Protein AF-A0A518ESB3-F1 (afdb_monomer_lite)

Secondary structure (DSSP, 8-state):
---------------------------------SSSSSSSS-S---------------------------TTS-HHHHHHHHHHHHHHHHHHHHHHHHHHHHHHHHHHHHHHHHHHHHHHHHHHHHHHHHHHHHIIIIIHHHHHHHHHHHHHHHHHHHHHHHHHHHHHHHHHHH-TT-TTHHHHHHHHHHHHHHHHHHHHHHHHHHHIIIIIIHHHHHHHHHHHHHHHHHHHHHHHHHHHHHHHHHHHHHHHHHHHHHHHHHHHHHHHHHHHHHHHHHHHSPP-------------

Structure (mmCIF, N/CA/C/O backbone):
data_AF-A0A518ESB3-F1
#
_entry.id   AF-A0A518ESB3-F1
#
loop_
_atom_site.group_PDB
_atom_site.id
_atom_site.type_symbol
_atom_site.label_atom_id
_atom_site.label_alt_id
_atom_site.label_comp_id
_atom_site.label_asym_id
_atom_site.label_entity_id
_atom_site.label_seq_id
_atom_site.pdbx_PDB_ins_code
_atom_site.Cartn_x
_atom_site.Cartn_y
_atom_site.Cartn_z
_atom_site.occupancy
_atom_site.B_iso_or_equiv
_atom_site.auth_seq_id
_atom_site.auth_comp_id
_atom_site.auth_asym_id
_atom_site.auth_atom_id
_atom_site.pdbx_PDB_model_num
ATOM 1 N N . MET A 1 1 ? -33.094 23.892 60.218 1.00 44.12 1 MET A N 1
ATOM 2 C CA . MET A 1 1 ? -34.279 24.350 59.465 1.00 44.12 1 MET A CA 1
ATOM 3 C C . MET A 1 1 ? -34.215 23.696 58.097 1.00 44.12 1 MET A C 1
ATOM 5 O O . MET A 1 1 ? -33.247 23.916 57.387 1.00 44.12 1 MET A O 1
ATOM 9 N N . LYS A 1 2 ? -35.157 22.789 57.820 1.00 40.69 2 LYS A N 1
ATOM 10 C CA . LYS A 1 2 ? -35.275 22.019 56.575 1.00 40.69 2 LYS A CA 1
ATOM 11 C C . LYS A 1 2 ? -36.011 22.864 55.533 1.00 40.69 2 LYS A C 1
ATOM 13 O O . LYS A 1 2 ? -37.053 23.420 55.865 1.00 40.69 2 LYS A O 1
ATOM 18 N N . ALA A 1 3 ? -35.522 22.887 54.298 1.00 48.62 3 ALA A N 1
ATOM 19 C CA . ALA A 1 3 ? -36.325 23.224 53.129 1.00 48.62 3 ALA A CA 1
ATOM 20 C C . ALA A 1 3 ? -36.185 22.077 52.122 1.00 48.62 3 ALA A C 1
ATOM 22 O O . ALA A 1 3 ? -35.093 21.774 51.650 1.00 48.62 3 ALA A O 1
ATOM 23 N N . LEU A 1 4 ? -37.312 21.402 51.910 1.00 54.31 4 LEU A N 1
ATOM 24 C CA . LEU A 1 4 ? -37.578 20.393 50.891 1.00 54.31 4 LEU A CA 1
ATOM 25 C C . LEU A 1 4 ? -37.632 21.049 49.507 1.00 54.31 4 LEU A C 1
ATOM 27 O O . LEU A 1 4 ? -38.264 22.095 49.389 1.00 54.31 4 LEU A O 1
ATOM 31 N N . LEU A 1 5 ? -37.081 20.404 48.473 1.00 46.44 5 LEU A N 1
ATOM 32 C CA . LEU A 1 5 ? -37.500 20.624 47.080 1.00 46.44 5 LEU A CA 1
ATOM 33 C C . LEU A 1 5 ? -37.045 19.483 46.148 1.00 46.44 5 LEU A C 1
ATOM 35 O O . LEU A 1 5 ? -35.919 19.445 45.672 1.00 46.44 5 LEU A O 1
ATOM 39 N N . ILE A 1 6 ? -37.979 18.567 45.900 1.00 41.94 6 ILE A N 1
ATOM 40 C CA . ILE A 1 6 ? -38.193 17.716 44.709 1.00 41.94 6 ILE A CA 1
ATOM 41 C C . ILE A 1 6 ? -39.745 17.697 44.591 1.00 41.94 6 ILE A C 1
ATOM 43 O O . ILE A 1 6 ? -40.351 17.705 45.671 1.00 41.94 6 ILE A O 1
ATOM 47 N N . PRO A 1 7 ? -40.452 17.717 43.425 1.00 58.34 7 PRO A N 1
ATOM 48 C CA . PRO A 1 7 ? -40.149 17.041 42.144 1.00 58.34 7 PRO A CA 1
ATOM 49 C C . PRO A 1 7 ? -40.533 17.795 40.844 1.00 58.34 7 PRO A C 1
ATOM 51 O O . PRO A 1 7 ? -41.311 18.741 40.863 1.00 58.34 7 PRO A O 1
ATOM 54 N N . ALA A 1 8 ? -40.104 17.273 39.686 1.00 44.47 8 ALA A N 1
ATOM 55 C CA . ALA A 1 8 ? -40.975 17.157 38.506 1.00 44.47 8 ALA A CA 1
ATOM 56 C C . ALA A 1 8 ? -40.402 16.151 37.496 1.00 44.47 8 ALA A C 1
ATOM 58 O O . ALA A 1 8 ? -39.294 16.304 36.992 1.00 44.47 8 ALA A O 1
ATOM 59 N N . ALA A 1 9 ? -41.194 15.118 37.230 1.00 40.44 9 ALA A N 1
ATOM 60 C CA . ALA A 1 9 ? -40.992 14.100 36.214 1.00 40.44 9 ALA A CA 1
ATOM 61 C C . ALA A 1 9 ? -41.671 14.486 34.884 1.00 40.44 9 ALA A C 1
ATOM 63 O O . ALA A 1 9 ? -42.522 15.374 34.859 1.00 40.44 9 ALA A O 1
ATOM 64 N N . ALA A 1 10 ? -41.371 13.673 33.861 1.00 38.19 10 ALA A N 1
ATOM 65 C CA . ALA A 1 10 ? -42.189 13.313 32.691 1.00 38.19 10 ALA A CA 1
ATOM 66 C C . ALA A 1 10 ? -41.821 13.927 31.323 1.00 38.19 10 ALA A C 1
ATOM 68 O O . ALA A 1 10 ? -41.976 15.123 31.102 1.00 38.19 10 ALA A O 1
ATOM 69 N N . ALA A 1 11 ? -41.435 13.034 30.396 1.00 41.31 11 ALA A N 1
ATOM 70 C CA . ALA A 1 11 ? -42.009 12.800 29.050 1.00 41.31 11 ALA A CA 1
ATOM 71 C C . ALA A 1 11 ? -40.888 12.323 28.090 1.00 41.31 11 ALA A C 1
ATOM 73 O O . ALA A 1 11 ? -39.997 13.091 27.757 1.00 41.31 11 ALA A O 1
ATOM 74 N N . LEU A 1 12 ? -40.724 11.030 27.779 1.00 39.38 12 LEU A N 1
ATOM 75 C CA . LEU A 1 12 ? -41.495 10.218 26.818 1.00 39.38 12 LEU A CA 1
ATOM 76 C C . LEU A 1 12 ? -41.535 10.830 25.403 1.00 39.38 12 LEU A C 1
ATOM 78 O O . LEU A 1 12 ? -42.385 11.668 25.125 1.00 39.38 12 LEU A O 1
ATOM 82 N N . LEU A 1 13 ? -40.659 10.354 24.505 1.00 41.59 13 LEU A N 1
ATOM 83 C CA . LEU A 1 13 ? -40.929 10.260 23.061 1.00 41.59 13 LEU A CA 1
ATOM 84 C C . LEU A 1 13 ? -39.963 9.280 22.375 1.00 41.59 13 LEU A C 1
ATOM 86 O O . LEU A 1 13 ? -38.891 9.620 21.886 1.00 41.59 13 LEU A O 1
ATOM 90 N N . LEU A 1 14 ? -40.408 8.025 22.360 1.00 40.75 14 LEU A N 1
ATOM 91 C CA . LEU A 1 14 ? -39.974 6.969 21.457 1.00 40.75 14 LEU A CA 1
ATOM 92 C C . LEU A 1 14 ? -40.588 7.272 20.079 1.00 40.75 14 LEU A C 1
ATOM 94 O O . LEU A 1 14 ? -41.811 7.350 19.968 1.00 40.75 14 LEU A O 1
ATOM 98 N N . THR A 1 15 ? -39.781 7.420 19.029 1.00 48.41 15 THR A N 1
ATOM 99 C CA . THR A 1 15 ? -40.276 7.330 17.646 1.00 48.41 15 THR A CA 1
ATOM 100 C C . THR A 1 15 ? -39.528 6.224 16.920 1.00 48.41 15 THR A C 1
ATOM 102 O O . THR A 1 15 ? -38.352 6.328 16.589 1.00 48.41 15 THR A O 1
ATOM 105 N N . ALA A 1 16 ? -40.249 5.123 16.724 1.00 42.28 16 ALA A N 1
ATOM 106 C CA . ALA A 1 16 ? -39.912 4.079 15.780 1.00 42.28 16 ALA A CA 1
ATOM 107 C C . ALA A 1 16 ? -40.184 4.591 14.359 1.00 42.28 16 ALA A C 1
ATOM 109 O O . ALA A 1 16 ? -41.271 5.096 14.076 1.00 42.28 16 ALA A O 1
ATOM 110 N N . GLY A 1 17 ? -39.211 4.428 13.467 1.00 38.97 17 GLY A N 1
ATOM 111 C CA . GLY A 1 17 ? -39.346 4.694 12.040 1.00 38.97 17 GLY A CA 1
ATOM 112 C C . GLY A 1 17 ? -38.796 3.518 11.250 1.00 38.97 17 GLY A C 1
ATOM 113 O O . GLY A 1 17 ? -37.638 3.522 10.851 1.00 38.97 17 GLY A O 1
ATOM 114 N N . ALA A 1 18 ? -39.628 2.497 11.051 1.00 42.41 18 ALA A N 1
ATOM 115 C CA . ALA A 1 18 ? -39.395 1.464 10.056 1.00 42.41 18 ALA A CA 1
ATOM 116 C C . ALA A 1 18 ? -39.723 2.027 8.665 1.00 42.41 18 ALA A C 1
ATOM 118 O O . ALA A 1 18 ? -40.836 2.496 8.433 1.00 42.41 18 ALA A O 1
ATOM 119 N N . CYS A 1 19 ? -38.781 1.937 7.730 1.00 44.31 19 CYS A N 1
ATOM 120 C CA . CYS A 1 19 ? -39.065 1.988 6.300 1.00 44.31 19 CYS A CA 1
ATOM 121 C C . CYS A 1 19 ? -38.267 0.884 5.612 1.00 44.31 19 CYS A C 1
ATOM 123 O O . CYS A 1 19 ? -37.067 0.993 5.380 1.00 44.31 19 CYS A O 1
ATOM 125 N N . GLN A 1 20 ? -38.976 -0.201 5.312 1.00 46.47 20 GLN A N 1
ATOM 126 C CA . GLN A 1 20 ? -38.630 -1.113 4.236 1.00 46.47 20 GLN A CA 1
ATOM 127 C C . GLN A 1 20 ? -38.817 -0.353 2.918 1.00 46.47 20 GLN A C 1
ATOM 129 O O . GLN A 1 20 ? -39.906 0.159 2.661 1.00 46.47 20 GLN A O 1
ATOM 134 N N . SER A 1 21 ? -37.802 -0.319 2.059 1.00 46.56 21 SER A N 1
ATOM 135 C CA . SER A 1 21 ? -38.038 -0.207 0.623 1.00 46.56 21 SER A CA 1
ATOM 136 C C . SER A 1 21 ? -37.118 -1.168 -0.124 1.00 46.56 21 SER A C 1
ATOM 138 O O . SER A 1 21 ? -35.893 -1.131 -0.068 1.00 46.56 21 SER A O 1
ATOM 140 N N . THR A 1 22 ? -37.778 -2.119 -0.766 1.00 50.72 22 THR A N 1
ATOM 141 C CA . THR A 1 22 ? -37.266 -3.013 -1.795 1.00 50.72 22 THR A CA 1
ATOM 142 C C . THR A 1 22 ? -36.975 -2.224 -3.070 1.00 50.72 22 THR A C 1
ATOM 144 O O . THR A 1 22 ? -37.826 -1.444 -3.498 1.00 50.72 22 THR A O 1
ATOM 147 N N . GLY A 1 23 ? -35.850 -2.491 -3.735 1.00 40.28 23 GLY A N 1
ATOM 148 C CA . GLY A 1 23 ? -35.594 -1.966 -5.077 1.00 40.28 23 GLY A CA 1
ATOM 149 C C . GLY A 1 23 ? -34.278 -2.447 -5.682 1.00 40.28 23 GLY A C 1
ATOM 150 O O . GLY A 1 23 ? -33.253 -1.801 -5.522 1.00 40.28 23 GLY A O 1
ATOM 151 N N . ASN A 1 24 ? -34.331 -3.572 -6.396 1.00 46.44 24 ASN A N 1
ATOM 152 C CA . ASN A 1 24 ? -33.311 -4.006 -7.354 1.00 46.44 24 ASN A CA 1
ATOM 153 C C . ASN A 1 24 ? -33.219 -3.024 -8.540 1.00 46.44 24 ASN A C 1
ATOM 155 O O . ASN A 1 24 ? -34.236 -2.787 -9.190 1.00 46.44 24 ASN A O 1
ATOM 159 N N . ALA A 1 25 ? -32.010 -2.550 -8.851 1.00 45.50 25 ALA A N 1
ATOM 160 C CA . ALA A 1 25 ? -31.514 -2.127 -10.174 1.00 45.50 25 ALA A CA 1
ATOM 161 C C . ALA A 1 25 ? -30.014 -1.814 -9.986 1.00 45.50 25 ALA A C 1
ATOM 163 O O . ALA A 1 25 ? -29.659 -0.860 -9.307 1.00 45.50 25 ALA A O 1
ATOM 164 N N . ASP A 1 26 ? -29.089 -2.725 -10.261 1.00 43.47 26 ASP A N 1
ATOM 165 C CA . ASP A 1 26 ? -28.513 -3.025 -11.575 1.00 43.47 26 ASP A CA 1
ATOM 166 C C . ASP A 1 26 ? -28.078 -1.785 -12.395 1.00 43.47 26 ASP A C 1
ATOM 168 O O . ASP A 1 26 ? -28.894 -0.953 -12.786 1.00 43.47 26 ASP A O 1
ATOM 172 N N . LEU A 1 27 ? -26.775 -1.766 -12.718 1.00 39.88 27 LEU A N 1
ATOM 173 C CA . LEU A 1 27 ? -26.113 -1.072 -13.837 1.00 39.88 27 LEU A CA 1
ATOM 174 C C . LEU A 1 27 ? -25.808 0.445 -13.736 1.00 39.88 27 LEU A C 1
ATOM 176 O O . LEU A 1 27 ? -26.541 1.275 -14.264 1.00 39.88 27 LEU A O 1
ATOM 180 N N . ARG A 1 28 ? -24.584 0.758 -13.263 1.00 41.53 28 ARG A N 1
ATOM 181 C CA . ARG A 1 28 ? -23.473 1.463 -13.980 1.00 41.53 28 ARG A CA 1
ATOM 182 C C . ARG A 1 28 ? -22.708 2.469 -13.098 1.00 41.53 28 ARG A C 1
ATOM 184 O O . ARG A 1 28 ? -23.311 3.422 -12.613 1.00 41.53 28 ARG A O 1
ATOM 191 N N . PRO A 1 29 ? -21.366 2.373 -13.012 1.00 44.06 29 PRO A N 1
ATOM 192 C CA . PRO A 1 29 ? -20.522 3.493 -12.631 1.00 44.06 29 PRO A CA 1
ATOM 193 C C . PRO A 1 29 ? -20.175 4.281 -13.899 1.00 44.06 29 PRO A C 1
ATOM 195 O O . PRO A 1 29 ? -19.355 3.863 -14.714 1.00 44.06 29 PRO A O 1
ATOM 198 N N . THR A 1 30 ? -20.807 5.431 -14.091 1.00 50.59 30 THR A N 1
ATOM 199 C CA . THR A 1 30 ? -20.348 6.426 -15.064 1.00 50.59 30 THR A CA 1
ATOM 200 C C . THR A 1 30 ? -20.219 7.762 -14.358 1.00 50.59 30 THR A C 1
ATOM 202 O O . THR A 1 30 ? -21.155 8.185 -13.690 1.00 50.59 30 THR A O 1
ATOM 205 N N . LEU A 1 31 ? -19.076 8.416 -14.600 1.00 51.47 31 LEU A N 1
ATOM 206 C CA . LEU A 1 31 ? -18.728 9.804 -14.262 1.00 51.47 31 LEU A CA 1
ATOM 207 C C . LEU A 1 31 ? -17.968 10.046 -12.946 1.00 51.47 31 LEU A C 1
ATOM 209 O O . LEU A 1 31 ? -18.346 10.892 -12.148 1.00 51.47 31 LEU A O 1
ATOM 213 N N . LEU A 1 32 ? -16.802 9.405 -12.806 1.00 45.66 32 LEU A N 1
ATOM 214 C CA . LEU A 1 32 ? -15.633 10.004 -12.134 1.00 45.66 32 LEU A CA 1
ATOM 215 C C . LEU A 1 32 ? -14.358 9.808 -12.983 1.00 45.66 32 LEU A C 1
ATOM 217 O O . LEU A 1 32 ? -13.302 9.421 -12.500 1.00 45.66 32 LEU A O 1
ATOM 221 N N . GLN A 1 33 ? -14.465 10.077 -14.287 1.00 50.09 33 GLN A N 1
ATOM 222 C CA . GLN A 1 33 ? -13.328 10.233 -15.201 1.00 50.09 33 GLN A CA 1
ATOM 223 C C . GLN A 1 33 ? -13.416 11.605 -15.864 1.00 50.09 33 GLN A C 1
ATOM 225 O O . GLN A 1 33 ? -13.859 11.713 -16.999 1.00 50.09 33 GLN A O 1
ATOM 230 N N . SER A 1 34 ? -13.036 12.652 -15.132 1.00 48.62 34 SER A N 1
ATOM 231 C CA . SER A 1 34 ? -12.638 13.947 -15.710 1.00 48.62 34 SER A CA 1
ATOM 232 C C . SER A 1 34 ? -12.327 14.947 -14.596 1.00 48.62 34 SER A C 1
ATOM 234 O O . SER A 1 34 ? -13.114 15.861 -14.365 1.00 48.62 34 SER A O 1
ATOM 236 N N . ARG A 1 35 ? -11.215 14.745 -13.866 1.00 44.09 35 ARG A N 1
ATOM 237 C CA . ARG A 1 35 ? -10.474 15.824 -13.165 1.00 44.09 35 ARG A CA 1
ATOM 238 C C . ARG A 1 35 ? -9.133 15.393 -12.543 1.00 44.09 35 ARG A C 1
ATOM 240 O O . ARG A 1 35 ? -8.752 15.872 -11.486 1.00 44.09 35 ARG A O 1
ATOM 247 N N . ALA A 1 36 ? -8.394 14.514 -13.219 1.00 41.59 36 ALA A N 1
ATOM 248 C CA . ALA A 1 36 ? -7.025 14.144 -12.831 1.00 41.59 36 ALA A CA 1
ATOM 249 C C . ALA A 1 36 ? -6.027 14.277 -14.000 1.00 41.59 36 ALA A C 1
ATOM 251 O O . ALA A 1 36 ? -5.085 13.503 -14.105 1.00 41.59 36 ALA A O 1
ATOM 252 N N . VAL A 1 37 ? -6.249 15.247 -14.899 1.00 48.59 37 VAL A N 1
ATOM 253 C CA . VAL A 1 37 ? -5.304 15.611 -15.982 1.00 48.59 37 VAL A CA 1
ATOM 254 C C . VAL A 1 37 ? -4.949 17.111 -15.956 1.00 48.59 37 VAL A C 1
ATOM 256 O O . VAL A 1 37 ? -4.229 17.600 -16.811 1.00 48.59 37 VAL A O 1
ATOM 259 N N . GLU A 1 38 ? -5.360 17.862 -14.931 1.00 45.78 38 GLU A N 1
ATOM 260 C CA . GLU A 1 38 ? -5.114 19.317 -14.851 1.00 45.78 38 GLU A CA 1
ATOM 261 C C . GLU A 1 38 ? -4.379 19.746 -13.568 1.00 45.78 38 GLU A C 1
ATOM 263 O O . GLU A 1 38 ? -4.600 20.825 -13.034 1.00 45.78 38 GLU A O 1
ATOM 268 N N . ALA A 1 39 ? -3.487 18.893 -13.055 1.00 43.19 39 ALA A N 1
ATOM 269 C CA . ALA A 1 39 ? -2.620 19.219 -11.913 1.00 43.19 39 ALA A CA 1
ATOM 270 C C . ALA A 1 39 ? -1.152 18.803 -12.133 1.00 43.19 39 ALA A C 1
ATOM 272 O O . ALA A 1 39 ? -0.422 18.546 -11.182 1.00 43.19 39 ALA A O 1
ATOM 273 N N . ALA A 1 40 ? -0.716 18.743 -13.396 1.00 43.28 40 ALA A N 1
ATOM 274 C CA . ALA A 1 40 ? 0.689 18.571 -13.782 1.00 43.28 40 ALA A CA 1
ATOM 275 C C . ALA A 1 40 ? 1.166 19.684 -14.739 1.00 43.28 40 ALA A C 1
ATOM 277 O O . ALA A 1 40 ? 2.075 19.473 -15.534 1.00 43.28 40 ALA A O 1
ATOM 278 N N . ALA A 1 41 ? 0.535 20.864 -14.680 1.00 48.75 41 ALA A N 1
ATOM 279 C CA . ALA A 1 41 ? 0.873 22.024 -15.514 1.00 48.75 41 ALA A CA 1
ATOM 280 C C . ALA A 1 41 ? 1.162 23.307 -14.711 1.00 48.75 41 ALA A C 1
ATOM 282 O O . ALA A 1 41 ? 1.216 24.390 -15.281 1.00 48.75 41 ALA A O 1
ATOM 283 N N . THR A 1 42 ? 1.361 23.218 -13.394 1.00 50.69 42 THR A N 1
ATOM 284 C CA . THR A 1 42 ? 1.634 24.394 -12.551 1.00 50.69 42 THR A CA 1
ATOM 285 C C . THR A 1 42 ? 2.640 24.053 -11.460 1.00 50.69 42 THR A C 1
ATOM 287 O O . THR A 1 42 ? 2.261 23.859 -10.311 1.00 50.69 42 THR A O 1
ATOM 290 N N . LEU A 1 43 ? 3.915 23.931 -11.828 1.00 44.44 43 LEU A N 1
ATOM 291 C CA . LEU A 1 43 ? 5.068 24.080 -10.933 1.00 44.44 43 LEU A CA 1
ATOM 292 C C . LEU A 1 43 ? 6.309 24.236 -11.819 1.00 44.44 43 LEU A C 1
ATOM 294 O O . LEU A 1 43 ? 6.814 23.263 -12.372 1.00 44.44 43 LEU A O 1
ATOM 298 N N . GLY A 1 44 ? 6.726 25.486 -12.007 1.00 43.81 44 GLY A N 1
ATOM 299 C CA . GLY A 1 44 ? 7.875 25.853 -12.836 1.00 43.81 44 GLY A CA 1
ATOM 300 C C . GLY A 1 44 ? 7.715 27.209 -13.519 1.00 43.81 44 GLY A C 1
ATOM 301 O O . GLY A 1 44 ? 8.041 27.338 -14.690 1.00 43.81 44 GLY A O 1
ATOM 302 N N . GLN A 1 45 ? 7.159 28.193 -12.811 1.00 44.50 45 GLN A N 1
ATOM 303 C CA . GLN A 1 45 ? 7.222 29.600 -13.198 1.00 44.50 45 GLN A CA 1
ATOM 304 C C . GLN A 1 45 ? 8.094 30.278 -12.139 1.00 44.50 45 GLN A C 1
ATOM 306 O O . GLN A 1 45 ? 7.597 30.892 -11.201 1.00 44.50 45 GLN A O 1
ATOM 311 N N . GLU A 1 46 ? 9.394 30.005 -12.224 1.00 48.00 46 GLU A N 1
ATOM 312 C CA . GLU A 1 46 ? 10.418 30.842 -11.613 1.00 48.00 46 GLU A CA 1
ATOM 313 C C . GLU A 1 46 ? 10.915 31.771 -12.715 1.00 48.00 46 GLU A C 1
ATOM 315 O O . GLU A 1 46 ? 11.341 31.329 -13.783 1.00 48.00 46 GLU A O 1
ATOM 320 N N . ASP A 1 47 ? 10.758 33.061 -12.449 1.00 50.06 47 ASP A N 1
ATOM 321 C CA . ASP A 1 47 ? 11.242 34.164 -13.255 1.00 50.06 47 ASP A CA 1
ATOM 322 C C . ASP A 1 47 ? 12.769 34.062 -13.411 1.00 50.06 47 ASP A C 1
ATOM 324 O O . ASP A 1 47 ? 13.522 34.308 -12.469 1.00 50.06 47 ASP A O 1
ATOM 328 N N . SER A 1 48 ? 13.232 33.720 -14.613 1.00 44.31 48 SER A N 1
ATOM 329 C CA . SER A 1 48 ? 14.585 34.042 -15.070 1.00 44.31 48 SER A CA 1
ATOM 330 C C . SER A 1 48 ? 14.494 35.026 -16.234 1.00 44.31 48 SER A C 1
ATOM 332 O O . SER A 1 48 ? 14.637 34.663 -17.402 1.00 44.31 48 SER A O 1
ATOM 334 N N . GLU A 1 49 ? 14.204 36.281 -15.889 1.00 51.88 49 GLU A N 1
ATOM 335 C CA . GLU A 1 49 ? 14.605 37.448 -16.675 1.00 51.88 49 GLU A CA 1
ATOM 336 C C . GLU A 1 49 ? 16.134 37.559 -16.605 1.00 51.88 49 GLU A C 1
ATOM 338 O O . GLU A 1 49 ? 16.686 37.957 -15.587 1.00 51.88 49 GLU A O 1
ATOM 343 N N . ASP A 1 50 ? 16.801 37.070 -17.646 1.00 51.41 50 ASP A N 1
ATOM 344 C CA . ASP A 1 50 ? 17.988 37.661 -18.285 1.00 51.41 50 ASP A CA 1
ATOM 345 C C . ASP A 1 50 ? 18.456 36.654 -19.340 1.00 51.41 50 ASP A C 1
ATOM 347 O O . ASP A 1 50 ? 19.408 35.888 -19.186 1.00 51.41 50 ASP A O 1
ATOM 351 N N . GLN A 1 51 ? 17.668 36.595 -20.414 1.00 45.59 51 GLN A N 1
ATOM 352 C CA . GLN A 1 51 ? 17.994 35.841 -21.608 1.00 45.59 51 GLN A CA 1
ATOM 353 C C . GLN A 1 51 ? 18.976 36.679 -22.421 1.00 45.59 51 GLN A C 1
ATOM 355 O O . GLN A 1 51 ? 18.592 37.635 -23.092 1.00 45.59 51 GLN A O 1
ATOM 360 N N . GLU A 1 52 ? 20.252 36.330 -22.284 1.00 47.41 52 GLU A N 1
ATOM 361 C CA . GLU A 1 52 ? 21.333 36.874 -23.087 1.00 47.41 52 GLU A CA 1
ATOM 362 C C . GLU A 1 52 ? 21.058 36.690 -24.585 1.00 47.41 52 GLU A C 1
ATOM 364 O O . GLU A 1 52 ? 20.646 35.626 -25.058 1.00 47.41 52 GLU A O 1
ATOM 369 N N . ASP A 1 53 ? 21.325 37.765 -25.320 1.00 51.16 53 ASP A N 1
ATOM 370 C CA . ASP A 1 53 ? 21.570 37.765 -26.751 1.00 51.16 53 ASP A CA 1
ATOM 371 C C . ASP A 1 53 ? 22.617 36.700 -27.128 1.00 51.16 53 ASP A C 1
ATOM 373 O O . ASP A 1 53 ? 23.757 36.731 -26.666 1.00 51.16 53 ASP A O 1
ATOM 377 N N . GLY A 1 54 ? 22.250 35.798 -28.039 1.00 47.12 54 GLY A N 1
ATOM 378 C CA . GLY A 1 54 ? 23.178 34.891 -28.721 1.00 47.12 54 GLY A CA 1
ATOM 379 C C . GLY A 1 54 ? 22.559 33.512 -28.948 1.00 47.12 54 GLY A C 1
ATOM 380 O O . GLY A 1 54 ? 22.376 32.748 -28.006 1.00 47.12 54 GLY A O 1
ATOM 381 N N . PRO A 1 55 ? 22.266 33.152 -30.206 1.00 44.78 55 PRO A N 1
ATOM 382 C CA . PRO A 1 55 ? 23.375 32.711 -31.033 1.00 44.78 55 PRO A CA 1
ATOM 383 C C . PRO A 1 55 ? 23.388 33.411 -32.385 1.00 44.78 55 PRO A C 1
ATOM 385 O O . PRO A 1 55 ? 22.403 33.432 -33.124 1.00 44.78 55 PRO A O 1
ATOM 388 N N . SER A 1 56 ? 24.559 33.941 -32.716 1.00 49.16 56 SER A N 1
ATOM 389 C CA . SER A 1 56 ? 24.983 34.122 -34.091 1.00 49.16 56 SER A CA 1
ATOM 390 C C . SER A 1 56 ? 24.689 32.831 -34.848 1.00 49.16 56 SER A C 1
ATOM 392 O O . SER A 1 56 ? 25.216 31.763 -34.534 1.00 49.16 56 SER A O 1
ATOM 394 N N . ASP A 1 57 ? 23.810 32.970 -35.825 1.00 48.84 57 ASP A N 1
ATOM 395 C CA . ASP A 1 57 ? 23.724 32.171 -37.031 1.00 48.84 57 ASP A CA 1
ATOM 396 C C . ASP A 1 57 ? 25.105 32.134 -37.706 1.00 48.84 57 ASP A C 1
ATOM 398 O O . ASP A 1 57 ? 25.401 32.887 -38.629 1.00 48.84 57 ASP A O 1
ATOM 402 N N . GLU A 1 58 ? 25.995 31.296 -37.186 1.00 42.69 58 GLU A N 1
ATOM 403 C CA . GLU A 1 58 ? 27.060 30.713 -37.981 1.00 42.69 58 GLU A CA 1
ATOM 404 C C . GLU A 1 58 ? 26.627 29.291 -38.288 1.00 42.69 58 GLU A C 1
ATOM 406 O O . GLU A 1 58 ? 26.922 28.332 -37.572 1.00 42.69 58 GLU A O 1
ATOM 411 N N . GLY A 1 59 ? 25.861 29.178 -39.374 1.00 45.00 59 GLY A N 1
ATOM 412 C CA . GLY A 1 59 ? 25.778 27.946 -40.124 1.00 45.00 59 GLY A CA 1
ATOM 413 C C . GLY A 1 59 ? 27.191 27.429 -40.343 1.00 45.00 59 GLY A C 1
ATOM 414 O O . GLY A 1 59 ? 27.927 27.953 -41.174 1.00 45.00 59 GLY A O 1
ATOM 415 N N . VAL A 1 60 ? 27.556 26.394 -39.589 1.00 40.53 60 VAL A N 1
ATOM 416 C CA . VAL A 1 60 ? 28.655 25.520 -39.966 1.00 40.53 60 VAL A CA 1
ATOM 417 C C . VAL A 1 60 ? 28.206 24.930 -41.297 1.00 40.53 60 VAL A C 1
ATOM 419 O O . VAL A 1 60 ? 27.219 24.180 -41.317 1.00 40.53 60 VAL A O 1
ATOM 422 N N . PRO A 1 61 ? 28.829 25.306 -42.429 1.00 41.09 61 PRO A N 1
ATOM 423 C CA . PRO A 1 61 ? 28.551 24.606 -43.658 1.00 41.09 61 PRO A CA 1
ATOM 424 C C . PRO A 1 61 ? 28.851 23.143 -43.363 1.00 41.09 61 PRO A C 1
ATOM 426 O O . PRO A 1 61 ? 29.892 22.809 -42.796 1.00 41.09 61 PRO A O 1
ATOM 429 N N . ALA A 1 62 ? 27.917 22.267 -43.722 1.00 41.59 62 ALA A N 1
ATOM 430 C CA . ALA A 1 62 ? 28.294 20.913 -44.043 1.00 41.59 62 ALA A CA 1
ATOM 431 C C . ALA A 1 62 ? 29.363 21.054 -45.128 1.00 41.59 62 ALA A C 1
ATOM 433 O O . ALA A 1 62 ? 29.042 21.222 -46.304 1.00 41.59 62 ALA A O 1
ATOM 434 N N . GLU A 1 63 ? 30.629 21.075 -44.714 1.00 38.03 63 GLU A N 1
ATOM 435 C CA . GLU A 1 63 ? 31.738 20.721 -45.563 1.00 38.03 63 GLU A CA 1
ATOM 436 C C . GLU A 1 63 ? 31.422 19.288 -45.975 1.00 38.03 63 GLU A C 1
ATOM 438 O O . GLU A 1 63 ? 31.785 18.306 -45.329 1.00 38.03 63 GLU A O 1
ATOM 443 N N . SER A 1 64 ? 30.684 19.167 -47.077 1.00 41.16 64 SER A N 1
ATOM 444 C CA . SER A 1 64 ? 30.988 18.168 -48.070 1.00 41.16 64 SER A CA 1
ATOM 445 C C . SER A 1 64 ? 32.459 18.380 -48.402 1.00 41.16 64 SER A C 1
ATOM 447 O O . SER A 1 64 ? 32.813 19.045 -49.372 1.00 41.16 64 SER A O 1
ATOM 449 N N . SER A 1 65 ? 33.320 17.815 -47.556 1.00 39.72 65 SER A N 1
ATOM 450 C CA . SER A 1 65 ? 34.558 17.218 -47.995 1.00 39.72 65 SER A CA 1
ATOM 451 C C . SER A 1 65 ? 34.127 16.131 -48.977 1.00 39.72 65 SER A C 1
ATOM 453 O O . SER A 1 65 ? 34.055 14.940 -48.675 1.00 39.72 65 SER A O 1
ATOM 455 N N . ASP A 1 66 ? 33.746 16.576 -50.177 1.00 43.59 66 ASP A N 1
ATOM 456 C CA . ASP A 1 66 ? 34.189 15.939 -51.392 1.00 43.59 66 ASP A CA 1
ATOM 457 C C . ASP A 1 66 ? 35.694 15.866 -51.201 1.00 43.59 66 ASP A C 1
ATOM 459 O O . ASP A 1 66 ? 36.401 16.839 -51.453 1.00 43.59 66 ASP A O 1
ATOM 463 N N . GLY A 1 67 ? 36.145 14.778 -50.566 1.00 44.53 67 GLY A N 1
ATOM 464 C CA . GLY A 1 67 ? 37.551 14.514 -50.377 1.00 44.53 67 GLY A CA 1
ATOM 465 C C . GLY A 1 67 ? 38.143 14.658 -51.757 1.00 44.53 67 GLY A C 1
ATOM 466 O O . GLY A 1 67 ? 37.818 13.854 -52.637 1.00 44.53 67 GLY A O 1
ATOM 467 N N . GLU A 1 68 ? 38.898 15.743 -51.953 1.00 44.31 68 GLU A N 1
ATOM 468 C CA . GLU A 1 68 ? 39.749 15.915 -53.110 1.00 44.31 68 GLU A CA 1
ATOM 469 C C . GLU A 1 68 ? 40.467 14.588 -53.207 1.00 44.31 68 GLU A C 1
ATOM 471 O O . GLU A 1 68 ? 41.172 14.174 -52.281 1.00 44.31 68 GLU A O 1
ATOM 476 N N . ALA A 1 69 ? 40.101 13.832 -54.240 1.00 51.16 69 ALA A N 1
ATOM 477 C CA . ALA A 1 69 ? 40.696 12.548 -54.469 1.00 51.16 69 ALA A CA 1
ATOM 478 C C . ALA A 1 69 ? 42.172 12.866 -54.589 1.00 51.16 69 ALA A C 1
ATOM 480 O O . ALA A 1 69 ? 42.545 13.547 -55.536 1.00 51.16 69 ALA A O 1
ATOM 481 N N . ASP A 1 70 ? 42.958 12.481 -53.587 1.00 49.72 70 ASP A N 1
ATOM 482 C CA . ASP A 1 70 ? 44.393 12.664 -53.617 1.00 49.72 70 ASP A CA 1
ATOM 483 C C . ASP A 1 70 ? 44.862 11.915 -54.866 1.00 49.72 70 ASP A C 1
ATOM 485 O O . ASP A 1 70 ? 44.917 10.680 -54.890 1.00 49.72 70 ASP A O 1
ATOM 489 N N . GLU A 1 71 ? 45.040 12.660 -55.964 1.00 56.44 71 GLU A N 1
ATOM 490 C CA . GLU A 1 71 ? 45.284 12.121 -57.308 1.00 56.44 71 GLU A CA 1
ATOM 491 C C . GLU A 1 71 ? 46.642 11.405 -57.359 1.00 56.44 71 GLU A C 1
ATOM 493 O O . GLU A 1 71 ? 46.973 10.760 -58.352 1.00 56.44 71 GLU A O 1
ATOM 498 N N . SER A 1 72 ? 47.408 11.489 -56.266 1.00 63.09 72 SER A N 1
ATOM 499 C CA . SER A 1 72 ? 48.660 10.786 -56.034 1.00 63.09 72 SER A CA 1
ATOM 500 C C . SER A 1 72 ? 48.492 9.323 -55.602 1.00 63.09 72 SER A C 1
ATOM 502 O O . SER A 1 72 ? 49.432 8.545 -55.765 1.00 63.09 72 SER A O 1
ATOM 504 N N . LYS A 1 73 ? 47.319 8.915 -55.092 1.00 70.25 73 LYS A N 1
ATOM 505 C CA . LYS A 1 73 ? 47.086 7.537 -54.632 1.00 70.25 73 LYS A CA 1
ATOM 506 C C . LYS A 1 73 ? 46.823 6.581 -55.790 1.00 70.25 73 LYS A C 1
ATOM 508 O O . LYS A 1 73 ? 45.959 6.813 -56.641 1.00 70.25 73 LYS A O 1
ATOM 513 N N . SER A 1 74 ? 47.506 5.440 -55.770 1.00 80.50 74 SER A N 1
ATOM 514 C CA . SER A 1 74 ? 47.307 4.369 -56.747 1.00 80.50 74 SER A CA 1
ATOM 515 C C . SER A 1 74 ? 45.869 3.823 -56.687 1.00 80.50 74 SER A C 1
ATOM 517 O O . SER A 1 74 ? 45.303 3.696 -55.598 1.00 80.50 74 SER A O 1
ATOM 519 N N . PRO A 1 75 ? 45.260 3.404 -57.816 1.00 80.31 75 PRO A N 1
ATOM 520 C CA . PRO A 1 75 ? 43.964 2.719 -57.817 1.00 80.31 75 PRO A CA 1
ATOM 521 C C . PRO A 1 75 ? 43.883 1.501 -56.878 1.00 80.31 75 PRO A C 1
ATOM 523 O O . PRO A 1 75 ? 42.786 1.139 -56.452 1.00 80.31 75 PRO A O 1
ATOM 526 N N . ARG A 1 76 ? 45.024 0.870 -56.551 1.00 82.38 76 ARG A N 1
ATOM 527 C CA . ARG A 1 76 ? 45.102 -0.200 -55.541 1.00 82.38 76 ARG A CA 1
ATOM 528 C C . ARG A 1 76 ? 44.969 0.336 -54.116 1.00 82.38 76 ARG A C 1
ATOM 530 O O . ARG A 1 76 ? 44.168 -0.200 -53.365 1.00 82.38 76 ARG A O 1
ATOM 537 N N . GLU A 1 77 ? 45.659 1.422 -53.784 1.00 84.50 77 GLU A N 1
ATOM 538 C CA . GLU A 1 77 ? 45.571 2.067 -52.464 1.00 84.50 77 GLU A CA 1
ATOM 539 C C . GLU A 1 77 ? 44.153 2.590 -52.198 1.00 84.50 77 GLU A C 1
ATOM 541 O O . GLU A 1 77 ? 43.600 2.376 -51.127 1.00 84.50 77 GLU A O 1
ATOM 546 N N . TRP A 1 78 ? 43.494 3.154 -53.216 1.00 82.62 78 TRP A N 1
ATOM 547 C CA . TRP A 1 78 ? 42.075 3.531 -53.143 1.00 82.62 78 TRP A CA 1
ATOM 548 C C . TRP A 1 78 ? 41.136 2.355 -52.854 1.00 82.62 78 TRP A C 1
ATOM 550 O O . TRP A 1 78 ? 40.092 2.528 -52.221 1.00 82.62 78 TRP A O 1
ATOM 560 N N . LEU A 1 79 ? 41.454 1.168 -53.375 1.00 85.06 79 LEU A N 1
ATOM 561 C CA . LEU A 1 79 ? 40.667 -0.032 -53.122 1.00 85.06 79 LEU A CA 1
ATOM 562 C C . LEU A 1 79 ? 40.909 -0.558 -51.706 1.00 85.06 79 LEU A C 1
ATOM 564 O O . LEU A 1 79 ? 39.939 -0.937 -51.049 1.00 85.06 79 LEU A O 1
ATOM 568 N N . ASP A 1 80 ? 42.156 -0.558 -51.245 1.00 88.75 80 ASP A N 1
ATOM 569 C CA . ASP A 1 80 ? 42.522 -1.001 -49.901 1.00 88.75 80 ASP A CA 1
ATOM 570 C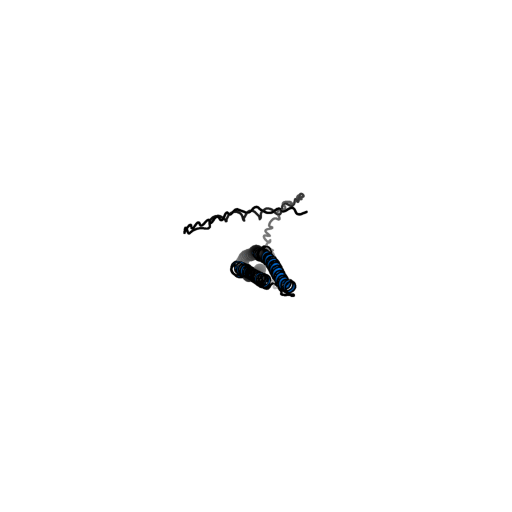 C . ASP A 1 80 ? 41.901 -0.085 -48.831 1.00 88.75 80 ASP A C 1
ATOM 572 O O . ASP A 1 80 ? 41.201 -0.589 -47.950 1.00 88.75 80 ASP A O 1
ATOM 576 N N . ASP A 1 81 ? 41.989 1.242 -48.996 1.00 88.00 81 ASP A N 1
ATOM 577 C CA . ASP A 1 81 ? 41.330 2.234 -48.129 1.00 88.00 81 ASP A CA 1
ATOM 578 C C . ASP A 1 81 ? 39.801 2.025 -48.088 1.00 88.00 81 ASP A C 1
ATOM 580 O O . ASP A 1 81 ? 39.165 2.065 -47.031 1.00 88.00 81 ASP A O 1
ATOM 584 N N . ALA A 1 82 ? 39.176 1.756 -49.242 1.00 87.75 82 ALA A N 1
ATOM 585 C CA . ALA A 1 82 ? 37.737 1.502 -49.311 1.00 87.75 82 ALA A CA 1
ATOM 586 C C . ALA A 1 82 ? 37.345 0.176 -48.633 1.00 87.75 82 ALA A C 1
ATOM 588 O O . ALA A 1 82 ? 36.272 0.082 -48.027 1.00 87.75 82 ALA A O 1
ATOM 589 N N . ILE A 1 83 ? 38.182 -0.862 -48.742 1.00 90.19 83 ILE A N 1
ATOM 590 C CA . ILE A 1 83 ? 37.970 -2.150 -48.069 1.00 90.19 83 ILE A CA 1
ATOM 591 C C . ILE A 1 83 ? 38.097 -1.975 -46.555 1.00 90.19 83 ILE A C 1
ATOM 593 O O . ILE A 1 83 ? 37.233 -2.475 -45.834 1.00 90.19 83 ILE A O 1
ATOM 597 N N . GLU A 1 84 ? 39.107 -1.248 -46.078 1.00 91.69 84 GLU A N 1
ATOM 598 C CA . GLU A 1 84 ? 39.290 -0.951 -44.655 1.00 91.69 84 GLU A CA 1
ATOM 599 C C . GLU A 1 84 ? 38.104 -0.155 -44.094 1.00 91.69 84 GLU A C 1
ATOM 601 O O . GLU A 1 84 ? 37.494 -0.574 -43.108 1.00 91.69 84 GLU A O 1
ATOM 606 N N . ALA A 1 85 ? 37.671 0.905 -44.785 1.00 90.25 85 ALA A N 1
ATOM 607 C CA . ALA A 1 85 ? 36.488 1.682 -44.408 1.00 90.25 85 ALA A CA 1
ATOM 608 C C . ALA A 1 85 ? 35.214 0.820 -44.333 1.00 90.25 85 ALA A C 1
ATOM 610 O O . ALA A 1 85 ? 34.375 0.995 -43.446 1.00 90.25 85 ALA A O 1
ATOM 611 N N . LYS A 1 86 ? 35.062 -0.157 -45.237 1.00 92.44 86 LYS A N 1
ATOM 612 C CA . LYS A 1 86 ? 33.952 -1.115 -45.178 1.00 92.44 86 LYS A CA 1
ATOM 613 C C . LYS A 1 86 ? 34.066 -2.037 -43.964 1.00 92.44 86 LYS A C 1
ATOM 615 O O . LYS A 1 86 ? 33.050 -2.278 -43.320 1.00 92.44 86 LYS A O 1
ATOM 620 N N . VAL A 1 87 ? 35.253 -2.561 -43.656 1.00 94.50 87 VAL A N 1
ATOM 621 C CA . VAL A 1 87 ? 35.461 -3.421 -42.479 1.00 94.50 87 VAL A CA 1
ATOM 622 C C . VAL A 1 87 ? 35.126 -2.661 -41.197 1.00 94.50 87 VAL A C 1
ATOM 624 O O . VAL A 1 87 ? 34.394 -3.192 -40.364 1.00 94.50 87 VAL A O 1
ATOM 627 N N . LEU A 1 88 ? 35.582 -1.413 -41.069 1.00 92.69 88 LEU A N 1
ATOM 628 C CA . LEU A 1 88 ? 35.252 -0.549 -39.934 1.00 92.69 88 LEU A CA 1
ATOM 629 C C . LEU A 1 88 ? 33.743 -0.301 -39.832 1.00 92.69 88 LEU A C 1
ATOM 631 O O . LEU A 1 88 ? 33.171 -0.447 -38.758 1.00 92.69 88 LEU A O 1
ATOM 635 N N . SER A 1 89 ? 33.070 -0.024 -40.950 1.00 89.88 89 SER A N 1
ATOM 636 C CA . SER A 1 89 ? 31.618 0.180 -40.951 1.00 89.88 89 SER A CA 1
ATOM 637 C C . SER A 1 89 ? 30.817 -1.103 -40.665 1.00 89.88 89 SER A C 1
ATOM 639 O O . SER A 1 89 ? 29.770 -1.060 -40.016 1.00 89.88 89 SER A O 1
ATOM 641 N N . ASP A 1 90 ? 31.303 -2.268 -41.109 1.00 91.81 90 ASP A N 1
ATOM 642 C CA . ASP A 1 90 ? 30.723 -3.571 -40.766 1.00 91.81 90 ASP A CA 1
ATOM 643 C C . ASP A 1 90 ? 30.867 -3.850 -39.252 1.00 91.81 90 ASP A C 1
ATOM 645 O O . ASP A 1 90 ? 29.916 -4.333 -38.632 1.00 91.81 90 ASP A O 1
ATOM 649 N N . GLN A 1 91 ? 32.014 -3.503 -38.649 1.00 94.88 91 GLN A N 1
ATOM 650 C CA . GLN A 1 91 ? 32.239 -3.587 -37.200 1.00 94.88 91 GLN A CA 1
ATOM 651 C C . GLN A 1 91 ? 31.344 -2.614 -36.426 1.00 94.88 91 GLN A C 1
ATOM 653 O O . GLN A 1 91 ? 30.663 -3.031 -35.493 1.00 94.88 91 GLN A O 1
ATOM 658 N N . GLU A 1 92 ? 31.293 -1.343 -36.826 1.00 94.31 92 GLU A N 1
ATOM 659 C CA . GLU A 1 92 ? 30.455 -0.320 -36.195 1.00 94.31 92 GLU A CA 1
ATOM 660 C C . GLU A 1 92 ? 28.982 -0.728 -36.197 1.00 94.31 92 GLU A C 1
ATOM 662 O O . GLU A 1 92 ? 28.318 -0.680 -35.162 1.00 94.31 92 GLU A O 1
ATOM 667 N N . ARG A 1 93 ? 28.477 -1.238 -37.326 1.00 93.50 93 ARG A N 1
ATOM 668 C CA . ARG A 1 93 ? 27.123 -1.789 -37.386 1.00 93.50 93 ARG A CA 1
ATOM 669 C C . ARG A 1 93 ? 26.926 -2.923 -36.379 1.00 93.50 93 ARG A C 1
ATOM 671 O O . ARG A 1 93 ? 25.895 -2.942 -35.715 1.00 93.50 93 ARG A O 1
ATOM 678 N N . ALA A 1 94 ? 27.866 -3.862 -36.274 1.00 95.62 94 ALA A N 1
ATOM 679 C CA . ALA A 1 94 ? 27.757 -4.970 -35.326 1.00 95.62 94 ALA A CA 1
ATOM 680 C C . ALA A 1 94 ? 27.729 -4.476 -33.867 1.00 95.62 94 ALA A C 1
ATOM 682 O O . ALA A 1 94 ? 26.934 -4.975 -33.071 1.00 95.62 94 ALA A O 1
ATOM 683 N N . TYR A 1 95 ? 28.527 -3.457 -33.530 1.00 96.81 95 TYR A N 1
ATOM 684 C CA . TYR A 1 95 ? 28.471 -2.806 -32.219 1.00 96.81 95 TYR A CA 1
ATOM 685 C C . TYR A 1 95 ? 27.114 -2.139 -31.971 1.00 96.81 95 TYR A C 1
ATOM 687 O O . TYR A 1 95 ? 26.512 -2.369 -30.926 1.00 96.81 95 TYR A O 1
ATOM 695 N N . LYS A 1 96 ? 26.570 -1.401 -32.947 1.00 96.81 96 LYS A N 1
ATOM 696 C CA . LYS A 1 96 ? 25.242 -0.778 -32.824 1.00 96.81 96 LYS A CA 1
ATOM 697 C C . LYS A 1 96 ? 24.097 -1.793 -32.756 1.00 96.81 96 LYS A C 1
ATOM 699 O O . LYS A 1 96 ? 23.109 -1.558 -32.068 1.00 96.81 96 LYS A O 1
ATOM 704 N N . GLU A 1 97 ? 24.215 -2.944 -33.421 1.00 96.38 97 GLU A N 1
ATOM 705 C CA . GLU A 1 97 ? 23.261 -4.053 -33.266 1.00 96.38 97 GLU A CA 1
ATOM 706 C C . GLU A 1 97 ? 23.300 -4.619 -31.839 1.00 96.38 97 GLU A C 1
ATOM 708 O O . GLU A 1 97 ? 22.244 -4.863 -31.253 1.00 96.38 97 GLU A O 1
ATOM 713 N N . ALA A 1 98 ? 24.494 -4.766 -31.257 1.00 96.88 98 ALA A N 1
ATOM 714 C CA . ALA A 1 98 ? 24.649 -5.188 -29.869 1.00 96.88 98 ALA A CA 1
ATOM 715 C C . ALA A 1 98 ? 24.101 -4.148 -28.877 1.00 96.88 98 ALA A C 1
ATOM 717 O O . ALA A 1 98 ? 23.420 -4.529 -27.932 1.00 96.88 98 ALA A O 1
ATOM 718 N N . GLU A 1 99 ? 24.321 -2.849 -29.101 1.00 96.81 99 GLU A N 1
ATOM 719 C CA . GLU A 1 99 ? 23.760 -1.777 -28.262 1.00 96.81 99 GLU A CA 1
ATOM 720 C C . GLU A 1 99 ? 22.223 -1.778 -28.262 1.00 96.81 99 GLU A C 1
ATOM 722 O O . GLU A 1 99 ? 21.607 -1.616 -27.210 1.00 96.81 99 GLU A O 1
ATOM 727 N N . VAL A 1 100 ? 21.582 -2.018 -29.413 1.00 96.88 100 VAL A N 1
ATOM 728 C CA . VAL A 1 100 ? 20.115 -2.165 -29.486 1.00 96.88 100 VAL A CA 1
ATOM 729 C C . VAL A 1 100 ? 19.632 -3.364 -28.675 1.00 96.88 100 VAL A C 1
ATOM 731 O O . VAL A 1 100 ? 18.602 -3.276 -28.004 1.00 96.88 100 VAL A O 1
ATOM 734 N N . GLU A 1 101 ? 20.353 -4.482 -28.738 1.00 96.62 101 GLU A N 1
ATOM 735 C CA . GLU A 1 101 ? 20.007 -5.682 -27.980 1.00 96.62 101 GLU A CA 1
ATOM 736 C C . GLU A 1 101 ? 20.222 -5.488 -26.473 1.00 96.62 101 GLU A C 1
ATOM 738 O O . GLU A 1 101 ? 19.369 -5.887 -25.682 1.00 96.62 101 GLU A O 1
ATOM 743 N N . ILE A 1 102 ? 21.300 -4.811 -26.069 1.00 96.19 102 ILE A N 1
ATOM 744 C CA . ILE A 1 102 ? 21.541 -4.427 -24.673 1.00 96.19 102 ILE A CA 1
ATOM 745 C C . ILE A 1 102 ? 20.401 -3.534 -24.176 1.00 96.19 102 ILE A C 1
ATOM 747 O O . ILE A 1 102 ? 19.770 -3.874 -23.180 1.00 96.19 102 ILE A O 1
ATOM 751 N N . ALA A 1 103 ? 20.044 -2.478 -24.914 1.00 96.12 103 ALA A N 1
ATOM 752 C CA . ALA A 1 103 ? 18.948 -1.585 -24.538 1.00 96.12 103 ALA A CA 1
ATOM 753 C C . ALA A 1 103 ? 17.592 -2.315 -24.444 1.00 96.12 103 ALA A C 1
ATOM 755 O O . ALA A 1 103 ? 16.742 -1.967 -23.622 1.00 96.12 103 ALA A O 1
ATOM 756 N N . ARG A 1 104 ? 17.368 -3.349 -25.271 1.00 96.00 104 ARG A N 1
ATOM 757 C CA . ARG A 1 104 ? 16.181 -4.215 -25.176 1.00 96.00 104 ARG A CA 1
ATOM 758 C C . ARG A 1 104 ? 16.183 -5.015 -23.873 1.00 96.00 104 ARG A C 1
ATOM 760 O O . ARG A 1 104 ? 15.166 -5.037 -23.185 1.00 96.00 104 ARG A O 1
ATOM 767 N N . LEU A 1 105 ? 17.299 -5.668 -23.552 1.00 96.75 105 LEU A N 1
ATOM 768 C CA . LEU A 1 105 ? 17.440 -6.485 -22.346 1.00 96.75 105 LEU A CA 1
ATOM 769 C C . LEU A 1 105 ? 17.362 -5.643 -21.067 1.00 96.75 105 LEU A C 1
ATOM 771 O O . LEU A 1 105 ? 16.718 -6.060 -20.109 1.00 96.75 105 LEU A O 1
ATOM 775 N N . GLU A 1 106 ? 17.960 -4.451 -21.062 1.00 96.00 106 GLU A N 1
ATOM 776 C CA . GLU A 1 106 ? 17.872 -3.498 -19.951 1.00 96.00 106 GLU A CA 1
ATOM 777 C C . GLU A 1 106 ? 16.424 -3.066 -19.711 1.00 96.00 106 GLU A C 1
ATOM 779 O O . GLU A 1 106 ? 15.933 -3.179 -18.590 1.00 96.00 106 GLU A O 1
ATOM 784 N N . ARG A 1 107 ? 15.690 -2.691 -20.769 1.00 95.19 107 ARG A N 1
ATOM 785 C CA . ARG A 1 107 ? 14.257 -2.367 -20.667 1.00 95.19 107 ARG A CA 1
ATOM 786 C C . ARG A 1 107 ? 13.441 -3.536 -20.106 1.00 95.19 107 ARG A C 1
ATOM 788 O O . ARG A 1 107 ? 12.526 -3.321 -19.315 1.00 95.19 107 ARG A O 1
ATOM 795 N N . GLU A 1 108 ? 13.733 -4.767 -20.521 1.00 96.56 108 GLU A N 1
ATOM 796 C CA . GLU A 1 108 ? 13.044 -5.961 -20.011 1.00 96.56 108 GLU A CA 1
ATOM 797 C C . GLU A 1 108 ? 13.349 -6.218 -18.531 1.00 96.56 108 GLU A C 1
ATOM 799 O O . GLU A 1 108 ? 12.435 -6.524 -17.765 1.00 96.56 108 GLU A O 1
ATOM 804 N N . ALA A 1 109 ? 14.606 -6.057 -18.114 1.00 96.75 109 ALA A N 1
ATOM 805 C CA . ALA A 1 109 ? 15.007 -6.185 -16.717 1.00 96.75 109 ALA A CA 1
ATOM 806 C C . ALA A 1 109 ? 14.349 -5.110 -15.835 1.00 96.75 109 ALA A C 1
ATOM 808 O O . ALA A 1 109 ? 13.793 -5.431 -14.783 1.00 96.75 109 ALA A O 1
ATOM 809 N N . GLU A 1 110 ? 14.337 -3.856 -16.290 1.00 96.00 110 GLU A N 1
ATOM 810 C CA . GLU A 1 110 ? 13.647 -2.761 -15.606 1.00 96.00 110 GLU A CA 1
ATOM 811 C C . GLU A 1 110 ? 12.141 -3.015 -15.490 1.00 96.00 110 GLU A C 1
ATOM 813 O O . GLU A 1 110 ? 11.554 -2.769 -14.440 1.00 96.00 110 GLU A O 1
ATOM 818 N N . GLU A 1 111 ? 11.497 -3.532 -16.539 1.00 96.88 111 GLU A N 1
ATOM 819 C CA . GLU A 1 111 ? 10.064 -3.838 -16.506 1.00 96.88 111 GLU A CA 1
ATOM 820 C C . GLU A 1 111 ? 9.743 -4.936 -15.479 1.00 96.88 111 GLU A C 1
ATOM 822 O O . GLU A 1 111 ? 8.699 -4.882 -14.824 1.00 96.88 111 GLU A O 1
ATOM 827 N N . ILE A 1 112 ? 10.635 -5.913 -15.285 1.00 97.69 112 ILE A N 1
ATOM 828 C CA . ILE A 1 112 ? 10.497 -6.919 -14.223 1.00 97.69 112 ILE A CA 1
ATOM 829 C C . ILE A 1 112 ? 10.580 -6.252 -12.843 1.00 97.69 112 ILE A C 1
ATOM 831 O O . ILE A 1 112 ? 9.681 -6.456 -12.026 1.00 97.69 112 ILE A O 1
ATOM 835 N N . GLU A 1 113 ? 11.599 -5.421 -12.601 1.00 97.62 113 GLU A N 1
ATOM 836 C CA . GLU A 1 113 ? 11.782 -4.703 -11.329 1.00 97.62 113 GLU A CA 1
ATOM 837 C C . GLU A 1 113 ? 10.579 -3.799 -11.012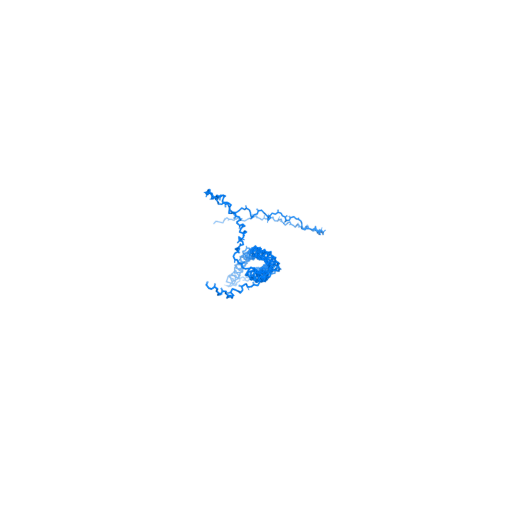 1.00 97.62 113 GLU A C 1
ATOM 839 O O . GLU A 1 113 ? 10.041 -3.815 -9.903 1.00 97.62 113 GLU A O 1
ATOM 844 N N . ILE A 1 114 ? 10.102 -3.050 -12.011 1.00 97.75 114 ILE A N 1
ATOM 845 C CA . ILE A 1 114 ? 8.923 -2.187 -11.901 1.00 97.75 114 ILE A CA 1
ATOM 846 C C . ILE A 1 114 ? 7.689 -3.005 -11.515 1.00 97.75 114 ILE A C 1
ATOM 848 O O . ILE A 1 114 ? 6.940 -2.617 -10.615 1.00 97.75 114 ILE A O 1
ATOM 852 N N . ASN A 1 115 ? 7.450 -4.130 -12.189 1.00 97.50 115 ASN A N 1
ATOM 853 C CA . ASN A 1 115 ? 6.275 -4.952 -11.919 1.00 97.50 115 ASN A CA 1
ATOM 854 C C . ASN A 1 115 ? 6.336 -5.617 -10.544 1.00 97.50 115 ASN A C 1
ATOM 856 O O . ASN A 1 115 ? 5.301 -5.729 -9.884 1.00 97.50 115 ASN A O 1
ATOM 860 N N . GLU A 1 116 ? 7.520 -6.022 -10.089 1.00 98.25 116 GLU A N 1
ATOM 861 C CA . GLU A 1 116 ? 7.707 -6.557 -8.744 1.00 98.25 116 GLU A CA 1
ATOM 862 C C . GLU A 1 116 ? 7.455 -5.487 -7.672 1.00 98.25 116 GLU A C 1
ATOM 864 O O . GLU A 1 116 ? 6.670 -5.725 -6.752 1.00 98.25 116 GLU A O 1
ATOM 869 N N . SER A 1 117 ? 8.011 -4.283 -7.836 1.00 97.62 117 SER A N 1
ATOM 870 C CA . SER A 1 117 ? 7.766 -3.151 -6.931 1.00 97.62 117 SER A CA 1
ATOM 871 C C . SER A 1 117 ? 6.273 -2.796 -6.852 1.00 97.62 117 SER A C 1
ATOM 873 O O . SER A 1 117 ? 5.683 -2.742 -5.768 1.00 97.62 117 SER A O 1
ATOM 875 N N . LEU A 1 118 ? 5.602 -2.657 -8.003 1.00 98.12 118 LEU A N 1
ATOM 876 C CA . LEU A 1 118 ? 4.162 -2.382 -8.057 1.00 98.12 118 LEU A CA 1
ATOM 877 C C . LEU A 1 118 ? 3.332 -3.501 -7.426 1.00 98.12 118 LEU A C 1
ATOM 879 O O . LEU A 1 118 ? 2.323 -3.231 -6.770 1.00 98.12 118 LEU A O 1
ATOM 883 N N . ARG A 1 119 ? 3.735 -4.761 -7.609 1.00 98.38 119 ARG A N 1
ATOM 884 C CA . ARG A 1 119 ? 3.080 -5.899 -6.964 1.00 98.38 119 ARG A CA 1
ATOM 885 C C . ARG A 1 119 ? 3.192 -5.802 -5.445 1.00 98.38 119 ARG A C 1
ATOM 887 O O . ARG A 1 119 ? 2.165 -5.918 -4.783 1.00 98.38 119 ARG A O 1
ATOM 894 N N . GLN A 1 120 ? 4.381 -5.537 -4.908 1.00 98.25 120 GLN A N 1
ATOM 895 C CA . GLN A 1 120 ? 4.589 -5.379 -3.465 1.00 98.25 120 GLN A CA 1
ATOM 896 C C . GLN A 1 120 ? 3.727 -4.242 -2.896 1.00 98.25 120 GLN A C 1
ATOM 898 O O . GLN A 1 120 ? 3.056 -4.422 -1.880 1.00 98.25 120 GLN A O 1
ATOM 903 N N . LYS A 1 121 ? 3.657 -3.091 -3.581 1.00 98.00 121 LYS A N 1
ATOM 904 C CA . LYS A 1 121 ? 2.800 -1.968 -3.161 1.00 98.00 121 LYS A CA 1
ATOM 905 C C . LYS A 1 121 ? 1.308 -2.303 -3.206 1.00 98.00 121 LYS A C 1
ATOM 907 O O . LYS A 1 121 ? 0.568 -1.935 -2.296 1.00 98.00 121 LYS A O 1
ATOM 912 N N . ARG A 1 122 ? 0.852 -3.051 -4.216 1.00 98.31 122 ARG A N 1
ATOM 913 C CA . ARG A 1 122 ? -0.540 -3.534 -4.297 1.00 98.31 122 ARG A CA 1
ATOM 914 C C . ARG A 1 122 ? -0.872 -4.542 -3.200 1.00 98.31 122 ARG A C 1
ATOM 916 O O . ARG A 1 122 ? -1.972 -4.493 -2.657 1.00 98.31 122 ARG A O 1
ATOM 923 N N . GLU A 1 123 ? 0.054 -5.441 -2.878 1.00 98.44 123 GLU A N 1
ATOM 924 C CA . GLU A 1 123 ? -0.099 -6.398 -1.778 1.00 98.44 123 GLU A CA 1
ATOM 925 C C . GLU A 1 123 ? -0.179 -5.673 -0.425 1.00 98.44 123 GLU A C 1
ATOM 927 O O . GLU A 1 123 ? -1.074 -5.976 0.361 1.00 98.44 123 GLU A O 1
ATOM 932 N N . ALA A 1 124 ? 0.652 -4.651 -0.196 1.00 98.12 124 ALA A N 1
ATOM 933 C CA . ALA A 1 124 ? 0.588 -3.815 1.005 1.00 98.12 124 ALA A CA 1
ATOM 934 C C . ALA A 1 124 ? -0.749 -3.062 1.129 1.00 98.12 124 ALA A C 1
ATOM 936 O O . ALA A 1 124 ? -1.377 -3.087 2.186 1.00 98.12 124 ALA A O 1
ATOM 937 N N . LEU A 1 125 ? -1.235 -2.451 0.041 1.00 98.50 125 LEU A N 1
ATOM 938 C CA . LEU A 1 125 ? -2.551 -1.803 0.026 1.00 98.50 125 LEU A CA 1
ATOM 939 C C . LEU A 1 125 ? -3.682 -2.796 0.315 1.00 98.50 125 LEU A C 1
ATOM 941 O O . LEU A 1 125 ? -4.626 -2.485 1.041 1.00 98.50 125 LEU A O 1
ATOM 945 N N . LYS A 1 126 ? -3.601 -3.995 -0.264 1.00 98.44 126 LYS A N 1
ATOM 946 C CA . LYS A 1 126 ? -4.582 -5.048 -0.019 1.00 98.44 126 LYS A CA 1
ATOM 947 C C . LYS A 1 126 ? -4.590 -5.457 1.457 1.00 98.44 126 LYS A C 1
ATOM 949 O O . LYS A 1 126 ? -5.672 -5.514 2.028 1.00 98.44 126 LYS A O 1
ATOM 954 N N . ALA A 1 127 ? -3.422 -5.677 2.060 1.00 98.44 127 ALA A N 1
ATOM 955 C CA . ALA A 1 127 ? -3.303 -6.013 3.477 1.00 98.44 127 ALA A CA 1
ATOM 956 C C . ALA A 1 127 ? -3.906 -4.918 4.373 1.00 98.44 127 ALA A C 1
ATOM 958 O O . ALA A 1 127 ? -4.777 -5.213 5.182 1.00 98.44 127 ALA A O 1
ATOM 959 N N . ALA A 1 128 ? -3.563 -3.646 4.140 1.00 98.44 128 ALA A N 1
ATOM 960 C CA . ALA A 1 128 ? -4.117 -2.528 4.909 1.00 98.44 128 ALA A CA 1
ATOM 961 C C . ALA A 1 128 ? -5.654 -2.441 4.813 1.00 98.44 128 ALA A C 1
ATOM 963 O O . ALA A 1 128 ? -6.334 -2.137 5.792 1.00 98.44 128 ALA A O 1
ATOM 964 N N . ARG A 1 129 ? -6.225 -2.727 3.634 1.00 98.38 129 ARG A N 1
ATOM 965 C CA . ARG A 1 129 ? -7.685 -2.782 3.450 1.00 98.38 129 ARG A CA 1
ATOM 966 C C . ARG A 1 129 ? -8.314 -3.980 4.156 1.00 98.38 129 ARG A C 1
ATOM 968 O O . ARG A 1 129 ? -9.399 -3.844 4.709 1.00 98.38 129 ARG A O 1
ATOM 975 N N . GLU A 1 130 ? -7.664 -5.140 4.115 1.00 98.38 130 GLU A N 1
ATOM 976 C CA . GLU A 1 130 ? -8.125 -6.337 4.823 1.00 98.38 130 GLU A CA 1
ATOM 977 C C . GLU A 1 130 ? -8.117 -6.126 6.340 1.00 98.38 130 GLU A C 1
ATOM 979 O O . GLU A 1 130 ? -9.076 -6.530 6.994 1.00 98.38 130 GLU A O 1
ATOM 984 N N . ASP A 1 131 ? -7.107 -5.444 6.882 1.00 97.88 131 ASP A N 1
ATOM 985 C CA . ASP A 1 131 ? -7.034 -5.091 8.302 1.00 97.88 131 ASP A CA 1
ATOM 986 C C . ASP A 1 131 ? -8.163 -4.132 8.704 1.00 97.88 131 ASP A C 1
ATOM 988 O O . ASP A 1 131 ? -8.866 -4.391 9.679 1.00 97.88 131 ASP A O 1
ATOM 992 N N . LEU A 1 132 ? -8.419 -3.087 7.906 1.00 98.06 132 LEU A N 1
ATOM 993 C CA . LEU A 1 132 ? -9.542 -2.172 8.138 1.00 98.06 132 LEU A CA 1
ATOM 994 C C . LEU A 1 132 ? -10.891 -2.909 8.145 1.00 98.06 132 LEU A C 1
ATOM 996 O O . LEU A 1 132 ? -11.671 -2.771 9.086 1.00 98.06 132 LEU A O 1
ATOM 1000 N N . VAL A 1 133 ? -11.154 -3.734 7.127 1.00 98.19 133 VAL A N 1
ATOM 1001 C CA . VAL A 1 133 ? -12.405 -4.508 7.031 1.00 98.19 133 VAL A CA 1
ATOM 1002 C C . VAL A 1 133 ? -12.525 -5.497 8.188 1.00 98.19 133 VAL A C 1
ATOM 1004 O O . VAL A 1 133 ? -13.593 -5.646 8.780 1.00 98.19 133 VAL A O 1
ATOM 1007 N N . ARG A 1 134 ? -11.431 -6.177 8.544 1.00 98.06 134 ARG A N 1
ATOM 1008 C CA . ARG A 1 134 ? -11.401 -7.101 9.678 1.00 98.06 134 ARG A CA 1
ATOM 1009 C C . ARG A 1 134 ? -11.758 -6.383 10.977 1.00 98.06 134 ARG A C 1
ATOM 1011 O O . ARG A 1 134 ? -12.550 -6.928 11.753 1.00 98.06 134 ARG A O 1
ATOM 1018 N N . PHE A 1 135 ? -11.211 -5.193 11.195 1.00 98.19 135 PHE A N 1
ATOM 1019 C CA . PHE A 1 135 ? -11.504 -4.399 12.376 1.00 98.19 135 PHE A CA 1
ATOM 1020 C C . PHE A 1 135 ? -12.981 -3.985 12.425 1.00 98.19 135 PHE A C 1
ATOM 1022 O O . PHE A 1 135 ? -13.672 -4.261 13.408 1.00 98.19 135 PHE A O 1
ATOM 1029 N N . GLU A 1 136 ? -13.502 -3.411 11.337 1.00 97.44 136 GLU A N 1
ATOM 1030 C CA . GLU A 1 136 ? -14.892 -2.945 11.243 1.00 97.44 136 GLU A CA 1
ATOM 1031 C C . GLU A 1 136 ? -15.916 -4.081 11.397 1.00 97.44 136 GLU A C 1
ATOM 1033 O O . GLU A 1 136 ? -16.911 -3.940 12.113 1.00 97.44 136 GLU A O 1
ATOM 1038 N N . GLU A 1 137 ? -15.686 -5.221 10.742 1.00 97.31 137 GLU A N 1
ATOM 1039 C CA . GLU A 1 137 ? -16.658 -6.316 10.700 1.00 97.31 137 GLU A CA 1
ATOM 1040 C C . GLU A 1 137 ? -16.581 -7.249 11.912 1.00 97.31 137 GLU A C 1
ATOM 1042 O O . GLU A 1 137 ? -17.586 -7.873 12.274 1.00 97.31 137 GLU A O 1
ATOM 1047 N N . ARG A 1 138 ? -15.398 -7.411 12.519 1.00 96.00 138 ARG A N 1
ATOM 1048 C CA . ARG A 1 138 ? -15.168 -8.452 13.534 1.00 96.00 138 ARG A CA 1
ATOM 1049 C C . ARG A 1 138 ? -14.736 -7.897 14.876 1.00 96.00 138 ARG A C 1
ATOM 1051 O O . ARG A 1 138 ? -15.316 -8.297 15.884 1.00 96.00 138 ARG A O 1
ATOM 1058 N N . GLU A 1 139 ? -13.736 -7.026 14.905 1.00 95.69 139 GLU A N 1
ATOM 1059 C CA . GLU A 1 139 ? -13.074 -6.631 16.154 1.00 95.69 139 GLU A CA 1
ATOM 1060 C C . GLU A 1 139 ? -13.880 -5.550 16.879 1.00 95.69 139 GLU A C 1
ATOM 1062 O O . GLU A 1 139 ? -14.318 -5.783 18.008 1.00 95.69 139 GLU A O 1
ATOM 1067 N N . SER A 1 140 ? -14.263 -4.472 16.189 1.00 94.81 140 SER A N 1
ATOM 1068 C CA . SER A 1 140 ? -15.059 -3.389 16.778 1.00 94.81 140 SER A CA 1
ATOM 1069 C C . SER A 1 140 ? -16.409 -3.855 17.354 1.00 94.81 140 SER A C 1
ATOM 1071 O O . SER A 1 140 ? -16.733 -3.514 18.499 1.00 94.81 140 SER A O 1
ATOM 1073 N N . PRO A 1 141 ? -17.224 -4.684 16.662 1.00 97.00 141 PRO A N 1
ATOM 1074 C CA . PRO A 1 141 ? -18.469 -5.190 17.241 1.00 97.00 141 PRO A CA 1
ATOM 1075 C C . PRO A 1 141 ? -18.237 -6.103 18.449 1.00 97.00 141 PRO A C 1
ATOM 1077 O O . PRO A 1 141 ? -19.071 -6.159 19.356 1.00 97.00 141 PRO A O 1
ATOM 1080 N N . LEU A 1 142 ? -17.130 -6.846 18.459 1.00 96.75 142 LEU A N 1
ATOM 1081 C CA . LEU A 1 142 ? -16.775 -7.754 19.540 1.00 96.75 142 LEU A CA 1
ATOM 1082 C C . LEU A 1 142 ? -16.330 -6.983 20.786 1.00 96.75 142 LEU A C 1
ATOM 1084 O O . LEU A 1 142 ? -16.743 -7.343 21.887 1.00 96.75 142 LEU A O 1
ATOM 1088 N N . GLU A 1 143 ? -15.567 -5.907 20.629 1.00 95.56 143 GLU A N 1
ATOM 1089 C CA . GLU A 1 143 ? -15.148 -5.031 21.729 1.00 95.56 143 GLU A CA 1
ATOM 1090 C C . GLU A 1 143 ? -16.324 -4.262 22.325 1.00 95.56 143 GLU A C 1
ATOM 1092 O O . GLU A 1 143 ? -16.538 -4.322 23.536 1.00 95.56 143 GLU A O 1
ATOM 1097 N N . ARG A 1 144 ? -17.209 -3.704 21.486 1.00 96.19 144 ARG A N 1
ATOM 1098 C CA . ARG A 1 144 ? -18.478 -3.110 21.954 1.00 96.19 144 ARG A CA 1
ATOM 1099 C C . ARG A 1 144 ? -19.315 -4.101 22.763 1.00 96.19 144 ARG A C 1
ATOM 1101 O O . ARG A 1 144 ? -19.891 -3.738 23.787 1.00 96.19 144 ARG A O 1
ATOM 1108 N N . ARG A 1 145 ? -19.392 -5.362 22.320 1.00 96.38 145 ARG A N 1
ATOM 1109 C CA . ARG A 1 145 ? -20.109 -6.421 23.052 1.00 96.38 145 ARG A CA 1
ATOM 1110 C C . ARG A 1 145 ? -19.430 -6.767 24.372 1.00 96.38 145 ARG A C 1
ATOM 1112 O O . ARG A 1 145 ? -20.132 -6.951 25.358 1.00 96.38 145 ARG A O 1
ATOM 1119 N N . LYS A 1 146 ? -18.098 -6.865 24.408 1.00 96.06 146 LYS A N 1
ATOM 1120 C CA . LYS A 1 146 ? -17.346 -7.118 25.646 1.00 96.06 146 LYS A CA 1
ATOM 1121 C C . LYS A 1 146 ? -17.585 -6.014 26.675 1.00 96.06 146 LYS A C 1
ATOM 1123 O O . LYS A 1 146 ? -17.937 -6.338 27.805 1.00 96.06 146 LYS A O 1
ATOM 1128 N N . ALA A 1 147 ? -17.475 -4.749 26.267 1.00 94.56 147 ALA A N 1
ATOM 1129 C CA . ALA A 1 147 ? -17.744 -3.605 27.134 1.00 94.56 147 ALA A CA 1
ATOM 1130 C C . ALA A 1 147 ? -19.201 -3.614 27.636 1.00 94.56 147 ALA A C 1
ATOM 1132 O O . ALA A 1 147 ? -19.457 -3.488 28.831 1.00 94.56 147 ALA A O 1
ATOM 1133 N N . GLY A 1 148 ? -20.164 -3.888 26.745 1.00 96.06 148 GLY A N 1
ATOM 1134 C CA . GLY A 1 148 ? -21.576 -4.017 27.116 1.00 96.06 148 GLY A CA 1
ATOM 1135 C C . GLY A 1 148 ? -21.856 -5.143 28.122 1.00 96.06 148 GLY A C 1
ATOM 1136 O O . GLY A 1 148 ? -22.623 -4.942 29.060 1.00 96.06 148 GLY A O 1
ATOM 1137 N N . LEU A 1 149 ? -21.210 -6.304 27.970 1.00 96.88 149 LEU A N 1
ATOM 1138 C CA . LEU A 1 149 ? -21.328 -7.424 28.912 1.00 96.88 149 LEU A CA 1
ATOM 1139 C C . LEU A 1 149 ? -20.731 -7.101 30.287 1.00 96.88 149 LEU A C 1
ATOM 1141 O O . LEU A 1 149 ? -21.240 -7.586 31.295 1.00 96.88 149 LEU A O 1
ATOM 1145 N N . SER A 1 150 ? -19.646 -6.325 30.339 1.00 95.94 150 SER A N 1
ATOM 1146 C CA . SER A 1 150 ? -19.051 -5.886 31.606 1.00 95.94 150 SER A CA 1
ATOM 1147 C C . SER A 1 150 ? -20.007 -4.959 32.359 1.00 95.94 150 SER A C 1
ATOM 1149 O O . SER A 1 150 ? -20.358 -5.216 33.514 1.00 95.94 150 SER A O 1
ATOM 1151 N N . LEU A 1 151 ? -20.577 -3.985 31.642 1.00 96.62 151 LEU A N 1
ATOM 1152 C CA . LEU A 1 151 ? -21.592 -3.085 32.177 1.00 96.62 151 LEU A CA 1
ATOM 1153 C C . LEU A 1 151 ? -22.851 -3.829 32.653 1.00 96.62 151 LEU A C 1
ATOM 1155 O O . LEU A 1 151 ? -23.404 -3.511 33.706 1.00 96.62 151 LEU A O 1
ATOM 1159 N N . GLU A 1 152 ? -23.320 -4.826 31.899 1.00 97.38 152 GLU A N 1
ATOM 1160 C CA . GLU A 1 152 ? -24.473 -5.649 32.282 1.00 97.38 152 GLU A CA 1
ATOM 1161 C C . GLU A 1 152 ? -24.210 -6.420 33.582 1.00 97.38 152 GLU A C 1
ATOM 1163 O O . GLU A 1 152 ? -25.023 -6.357 34.504 1.00 97.38 152 GLU A O 1
ATOM 1168 N N . LYS A 1 153 ? -23.033 -7.043 33.723 1.00 97.75 153 LYS A N 1
ATOM 1169 C CA . LYS A 1 153 ? -22.632 -7.713 34.970 1.00 97.75 153 LYS A CA 1
ATOM 1170 C C . LYS A 1 153 ? -22.572 -6.751 36.154 1.00 97.75 153 LYS A C 1
ATOM 1172 O O . LYS A 1 153 ? -23.005 -7.112 37.247 1.00 97.75 153 LYS A O 1
ATOM 1177 N N . ALA A 1 154 ? -22.064 -5.535 35.959 1.00 97.31 154 ALA A N 1
ATOM 1178 C CA . ALA A 1 154 ? -22.022 -4.525 37.015 1.00 97.31 154 ALA A CA 1
ATOM 1179 C C . ALA A 1 154 ? -23.435 -4.098 37.453 1.00 97.31 154 ALA A C 1
ATOM 1181 O O . ALA A 1 154 ? -23.704 -3.960 38.647 1.00 97.31 154 ALA A O 1
ATOM 1182 N N . ARG A 1 155 ? -24.374 -3.972 36.504 1.00 97.12 155 ARG A N 1
ATOM 1183 C CA . ARG A 1 155 ? -25.793 -3.703 36.800 1.00 97.12 155 ARG A CA 1
ATOM 1184 C C . ARG A 1 155 ? -26.452 -4.846 37.565 1.00 97.12 155 ARG A C 1
ATOM 1186 O O . ARG A 1 155 ? -27.176 -4.588 38.522 1.00 97.12 155 ARG A O 1
ATOM 1193 N N . GLU A 1 156 ? -26.198 -6.093 37.176 1.00 97.75 156 GLU A N 1
ATOM 1194 C CA . GLU A 1 156 ? -26.705 -7.268 37.895 1.00 97.75 156 GLU A CA 1
ATOM 1195 C C . GLU A 1 156 ? -26.170 -7.330 39.332 1.00 97.75 156 GLU A C 1
ATOM 1197 O O . GLU A 1 156 ? -26.922 -7.616 40.265 1.00 97.75 156 GLU A O 1
ATOM 1202 N N . GLN A 1 157 ? -24.884 -7.024 39.532 1.00 97.19 157 GLN A N 1
ATOM 1203 C CA . GLN A 1 157 ? -24.277 -6.953 40.863 1.00 97.19 157 GLN A CA 1
ATOM 1204 C C . GLN A 1 157 ? -24.903 -5.852 41.721 1.00 97.19 157 GLN A C 1
ATOM 1206 O O . GLN A 1 157 ? -25.189 -6.095 42.895 1.00 97.19 157 GLN A O 1
ATOM 1211 N N . LEU A 1 158 ? -25.163 -4.676 41.141 1.00 98.00 158 LEU A N 1
ATOM 1212 C CA . LEU A 1 158 ? -25.861 -3.592 41.827 1.00 98.00 158 LEU A CA 1
ATOM 1213 C C . LEU A 1 158 ? -27.279 -4.002 42.232 1.00 98.00 158 LEU A C 1
ATOM 1215 O O . LEU A 1 158 ? -27.642 -3.845 43.394 1.00 98.00 158 LEU A O 1
ATOM 1219 N N . LEU A 1 159 ? -28.051 -4.584 41.309 1.00 97.94 159 LEU A N 1
ATOM 1220 C CA . LEU A 1 159 ? -29.414 -5.049 41.578 1.00 97.94 159 LEU A CA 1
ATOM 1221 C C . LEU A 1 159 ? -29.440 -6.099 42.697 1.00 97.94 159 LEU A C 1
ATOM 1223 O O . LEU A 1 159 ? -30.313 -6.079 43.568 1.00 97.94 159 LEU A O 1
ATOM 1227 N N . LYS A 1 160 ? -28.466 -7.015 42.693 1.00 98.00 160 LYS A N 1
ATOM 1228 C CA . LYS A 1 160 ? -28.312 -8.011 43.752 1.00 98.00 160 LYS A CA 1
ATOM 1229 C C . LYS A 1 160 ? -28.013 -7.351 45.099 1.00 98.00 160 LYS A C 1
ATOM 1231 O O . LYS A 1 160 ? -28.696 -7.653 46.070 1.00 98.00 160 LYS A O 1
ATOM 1236 N N . ALA A 1 161 ? -27.043 -6.437 45.153 1.00 97.25 161 ALA A N 1
ATOM 1237 C CA . ALA A 1 161 ? -26.686 -5.734 46.384 1.00 97.25 161 ALA A CA 1
ATOM 1238 C C . ALA A 1 161 ? -27.848 -4.882 46.929 1.00 97.25 161 ALA A C 1
ATOM 1240 O O . ALA A 1 161 ? -28.052 -4.825 48.139 1.00 97.25 161 ALA A O 1
ATOM 1241 N N . GLU A 1 162 ? -28.638 -4.263 46.046 1.00 97.44 162 GLU A N 1
ATOM 1242 C CA . GLU A 1 162 ? -29.856 -3.528 46.402 1.00 97.44 162 GLU A CA 1
ATOM 1243 C C . GLU A 1 162 ? -30.913 -4.452 47.016 1.00 97.44 162 GLU A C 1
ATOM 1245 O O . GLU A 1 162 ? -31.454 -4.161 48.083 1.00 97.44 162 GLU A O 1
ATOM 1250 N N . THR A 1 163 ? -31.166 -5.595 46.371 1.00 97.81 163 THR A N 1
ATOM 1251 C CA . THR A 1 163 ? -32.125 -6.602 46.847 1.00 97.81 163 THR A CA 1
ATOM 1252 C C . THR A 1 163 ? -31.706 -7.159 48.208 1.00 97.81 163 THR A C 1
ATOM 1254 O O . THR A 1 163 ? -32.525 -7.241 49.121 1.00 97.81 163 THR A O 1
ATOM 1257 N N . ASP A 1 164 ? -30.424 -7.491 48.374 1.00 97.00 164 ASP A N 1
ATOM 1258 C CA . ASP A 1 164 ? -29.871 -7.99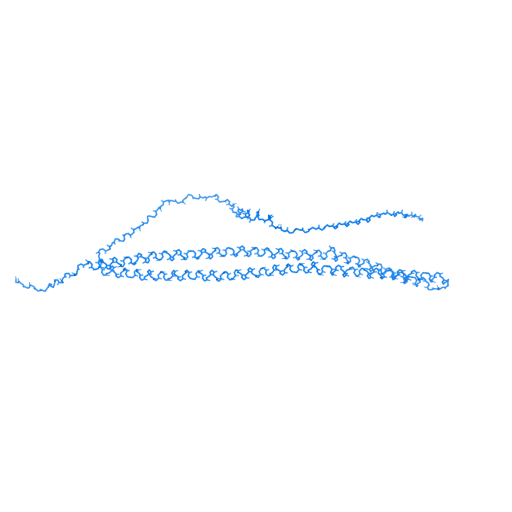4 49.633 1.00 97.00 164 ASP A CA 1
ATOM 1259 C C . ASP A 1 164 ? -29.995 -6.947 50.758 1.00 97.00 164 ASP A C 1
ATOM 1261 O O . ASP A 1 164 ? -30.403 -7.280 51.872 1.00 97.00 164 ASP A O 1
ATOM 1265 N N . LEU A 1 165 ? -29.718 -5.668 50.469 1.00 95.94 165 LEU A N 1
ATOM 1266 C CA . LEU A 1 165 ? -29.887 -4.569 51.425 1.00 95.94 165 LEU A CA 1
ATOM 1267 C C . LEU A 1 165 ? -31.355 -4.378 51.837 1.00 95.94 165 LEU A C 1
ATOM 1269 O O . LEU A 1 165 ? -31.632 -4.187 53.023 1.00 95.94 165 LEU A O 1
ATOM 1273 N N . LEU A 1 166 ? -32.293 -4.430 50.887 1.00 96.38 166 LEU A N 1
ATOM 1274 C CA . LEU A 1 166 ? -33.727 -4.298 51.164 1.00 96.38 166 LEU A CA 1
ATOM 1275 C C . LEU A 1 166 ? -34.246 -5.453 52.025 1.00 96.38 166 LEU A C 1
ATOM 1277 O O . LEU A 1 166 ? -34.852 -5.197 53.065 1.00 96.38 166 LEU A O 1
ATOM 1281 N N . ASN A 1 167 ? -33.932 -6.695 51.650 1.00 95.69 167 ASN A N 1
ATOM 1282 C CA . ASN A 1 167 ? -34.305 -7.885 52.419 1.00 95.69 167 ASN A CA 1
ATOM 1283 C C . ASN A 1 167 ? -33.767 -7.810 53.853 1.00 95.69 167 ASN A C 1
ATOM 1285 O O . ASN A 1 167 ? -34.450 -8.162 54.811 1.00 95.69 167 ASN A O 1
ATOM 1289 N N . MET A 1 168 ? -32.537 -7.322 54.026 1.00 93.56 168 MET A N 1
ATOM 1290 C CA . MET A 1 168 ? -31.943 -7.201 55.353 1.00 93.56 168 MET A CA 1
ATOM 1291 C C . MET A 1 168 ? -32.559 -6.095 56.198 1.00 93.56 168 MET A C 1
ATOM 1293 O O . MET A 1 168 ? -32.663 -6.260 57.412 1.00 93.56 168 MET A O 1
ATOM 1297 N N . ARG A 1 169 ? -32.973 -4.983 55.585 1.00 92.81 169 ARG A N 1
ATOM 1298 C CA . ARG A 1 169 ? -33.729 -3.940 56.287 1.00 92.81 169 ARG A CA 1
ATOM 1299 C C . ARG A 1 169 ? -35.077 -4.476 56.766 1.00 92.81 169 ARG A C 1
ATOM 1301 O O . ARG A 1 169 ? -35.396 -4.286 57.931 1.00 92.81 169 ARG A O 1
ATOM 1308 N N . GLU A 1 170 ? -35.785 -5.227 55.924 1.00 93.69 170 GLU A N 1
ATOM 1309 C CA . GLU A 1 170 ? -37.055 -5.872 56.284 1.00 93.69 170 GLU A CA 1
ATOM 1310 C C . GLU A 1 170 ? -36.893 -6.834 57.475 1.00 93.69 170 GLU A C 1
ATOM 1312 O O . GLU A 1 170 ? -37.580 -6.684 58.483 1.00 93.69 170 GLU A O 1
ATOM 1317 N N . ILE A 1 171 ? -35.907 -7.740 57.429 1.00 91.75 171 ILE A N 1
ATOM 1318 C CA . ILE A 1 171 ? -35.618 -8.674 58.536 1.00 91.75 171 ILE A CA 1
ATOM 1319 C C . ILE A 1 171 ? -35.287 -7.921 59.837 1.00 91.75 171 ILE A C 1
ATOM 1321 O O . ILE A 1 171 ? -35.766 -8.272 60.917 1.00 91.75 171 ILE A O 1
ATOM 1325 N N . MET A 1 172 ? -34.455 -6.877 59.759 1.00 89.75 172 MET A N 1
ATOM 1326 C CA . MET A 1 172 ? -34.017 -6.128 60.943 1.00 89.75 172 MET A CA 1
ATOM 1327 C C . MET A 1 172 ? -35.121 -5.241 61.531 1.00 89.75 172 MET A C 1
ATOM 1329 O O . MET A 1 172 ? -35.095 -4.968 62.736 1.00 89.75 172 MET A O 1
ATOM 1333 N N . ASP A 1 173 ? -36.091 -4.810 60.725 1.00 87.19 173 ASP A N 1
ATOM 1334 C CA . ASP A 1 173 ? -37.276 -4.091 61.195 1.00 87.19 173 ASP A CA 1
ATOM 1335 C C . ASP A 1 173 ? -38.225 -5.021 61.974 1.00 87.19 173 ASP A C 1
ATOM 1337 O O . ASP A 1 173 ? -38.806 -4.600 62.979 1.00 87.19 173 ASP A O 1
ATOM 1341 N N . GLU A 1 174 ? -38.318 -6.299 61.591 1.00 87.81 174 GLU A N 1
ATOM 1342 C CA . GLU A 1 174 ? -39.114 -7.311 62.301 1.00 87.81 174 GLU A CA 1
ATOM 1343 C C . GLU A 1 174 ? -38.484 -7.752 63.640 1.00 87.81 174 GLU A C 1
ATOM 1345 O O . GLU A 1 174 ? -39.188 -7.958 64.634 1.00 87.81 174 GLU A O 1
ATOM 1350 N N . GLU A 1 175 ? -37.154 -7.856 63.727 1.00 81.44 175 GLU A N 1
ATOM 1351 C CA . GLU A 1 175 ? -36.458 -8.346 64.928 1.00 81.44 175 GLU A CA 1
ATOM 1352 C C . GLU A 1 175 ? -36.214 -7.253 65.986 1.00 81.44 175 GLU A C 1
ATOM 1354 O O . GLU A 1 175 ? -35.085 -6.830 66.179 1.00 81.44 175 GLU A O 1
ATOM 1359 N N . ALA A 1 176 ? -37.223 -6.763 66.712 1.00 63.91 176 ALA A N 1
ATOM 1360 C CA . ALA A 1 176 ? -37.150 -5.583 67.606 1.00 63.91 176 ALA A CA 1
ATOM 1361 C C . ALA A 1 176 ? -35.921 -5.422 68.559 1.00 63.91 176 ALA A C 1
ATOM 1363 O O . ALA A 1 176 ? -35.606 -4.288 68.915 1.00 63.91 176 ALA A O 1
ATOM 1364 N N . GLU A 1 177 ? -35.195 -6.482 68.942 1.00 70.62 177 GLU A N 1
ATOM 1365 C CA . GLU A 1 177 ? -34.186 -6.460 70.026 1.00 70.62 177 GLU A CA 1
ATOM 1366 C C . GLU A 1 177 ? -32.732 -6.789 69.619 1.00 70.62 177 GLU A C 1
ATOM 1368 O O . GLU A 1 177 ? -31.853 -6.879 70.480 1.00 70.62 177 GLU A O 1
ATOM 1373 N N . ALA A 1 178 ? -32.419 -6.959 68.331 1.00 70.81 178 ALA A N 1
ATOM 1374 C CA . ALA A 1 178 ? -31.053 -7.306 67.928 1.00 70.81 178 ALA A CA 1
ATOM 1375 C C . ALA A 1 178 ? -30.047 -6.149 68.168 1.00 70.81 178 ALA A C 1
ATOM 1377 O O . ALA A 1 178 ? -30.047 -5.130 67.482 1.00 70.81 178 ALA A O 1
ATOM 1378 N N . GLY A 1 179 ? -29.117 -6.324 69.115 1.00 77.25 179 GLY A N 1
ATOM 1379 C CA . GLY A 1 179 ? -28.078 -5.329 69.439 1.00 77.25 179 GLY A CA 1
ATOM 1380 C C . GLY A 1 179 ? -27.025 -5.087 68.342 1.00 77.25 179 GLY A C 1
ATOM 1381 O O . GLY A 1 179 ? -26.187 -4.204 68.493 1.00 77.25 179 GLY A O 1
ATOM 1382 N N . ALA A 1 180 ? -27.052 -5.860 67.250 1.00 84.88 180 ALA A N 1
ATOM 1383 C CA . ALA A 1 180 ? -26.110 -5.767 66.129 1.00 84.88 180 ALA A CA 1
ATOM 1384 C C . ALA A 1 180 ? -26.731 -5.229 64.821 1.00 84.88 180 ALA A C 1
ATOM 1386 O O . ALA A 1 180 ? -26.044 -5.214 63.800 1.00 84.88 180 ALA A O 1
ATOM 1387 N N . LYS A 1 181 ? -27.999 -4.784 64.833 1.00 88.69 181 LYS A N 1
ATOM 1388 C CA . LYS A 1 181 ? -28.737 -4.314 63.641 1.00 88.69 181 LYS A CA 1
ATOM 1389 C C . LYS A 1 181 ? -27.964 -3.309 62.800 1.00 88.69 181 LYS A C 1
ATOM 1391 O O . LYS A 1 181 ? -27.738 -3.539 61.615 1.00 88.69 181 LYS A O 1
ATOM 1396 N N . ASP A 1 182 ? -27.529 -2.226 63.437 1.00 88.69 182 ASP A N 1
ATOM 1397 C CA . ASP A 1 182 ? -26.896 -1.097 62.755 1.00 88.69 182 ASP A CA 1
ATOM 1398 C C . ASP A 1 182 ? -25.609 -1.517 62.038 1.00 88.69 182 ASP A C 1
ATOM 1400 O O . ASP A 1 182 ? -25.323 -1.066 60.932 1.00 88.69 182 ASP A O 1
ATOM 1404 N N . GLU A 1 183 ? -24.838 -2.418 62.649 1.00 91.38 183 GLU A N 1
ATOM 1405 C CA . GLU A 1 183 ? -23.598 -2.924 62.065 1.00 91.38 183 GLU A CA 1
ATOM 1406 C C . GLU A 1 183 ? -23.870 -3.874 60.891 1.00 91.38 183 GLU A C 1
ATOM 1408 O O . GLU A 1 183 ? -23.138 -3.846 59.902 1.00 91.38 183 GLU A O 1
ATOM 1413 N N . ILE A 1 184 ? -24.926 -4.691 60.959 1.00 91.00 184 ILE A N 1
ATOM 1414 C CA . ILE A 1 184 ? -25.312 -5.559 59.841 1.00 91.00 184 ILE A CA 1
ATOM 1415 C C . ILE A 1 184 ? -25.792 -4.706 58.662 1.00 91.00 184 ILE A C 1
ATOM 1417 O O . ILE A 1 184 ? -25.273 -4.872 57.559 1.00 91.00 184 ILE A O 1
ATOM 1421 N N . ILE A 1 185 ? -26.702 -3.754 58.891 1.00 92.44 185 ILE A N 1
ATOM 1422 C CA . ILE A 1 185 ? -27.210 -2.851 57.846 1.00 92.44 185 ILE A CA 1
ATOM 1423 C C . ILE A 1 185 ? -26.054 -2.078 57.202 1.00 92.44 185 ILE A C 1
ATOM 1425 O O . ILE A 1 185 ? -25.934 -2.084 55.978 1.00 92.44 185 ILE A O 1
ATOM 1429 N N . ARG A 1 186 ? -25.134 -1.523 58.002 1.00 94.50 186 ARG A N 1
ATOM 1430 C CA . ARG A 1 186 ? -23.954 -0.802 57.497 1.00 94.50 186 ARG A CA 1
ATOM 1431 C C . ARG A 1 186 ? -23.099 -1.647 56.545 1.00 94.50 186 ARG A C 1
ATOM 1433 O O . ARG A 1 186 ? -22.543 -1.116 55.586 1.00 94.50 186 ARG A O 1
ATOM 1440 N N . ARG A 1 187 ? -22.959 -2.957 56.781 1.00 94.56 187 ARG A N 1
ATOM 1441 C CA . ARG A 1 187 ? -22.197 -3.845 55.879 1.00 94.56 187 ARG A CA 1
ATOM 1442 C C . ARG A 1 187 ? -22.878 -4.014 54.525 1.00 94.56 187 ARG A C 1
ATOM 1444 O O . ARG A 1 187 ? -22.185 -3.995 53.510 1.00 94.56 187 ARG A O 1
ATOM 1451 N N . TYR A 1 188 ? -24.203 -4.153 54.507 1.00 95.31 188 TYR A N 1
ATOM 1452 C CA . TYR A 1 188 ? -24.969 -4.232 53.260 1.00 95.31 188 TYR A CA 1
ATOM 1453 C C . TYR A 1 188 ? -25.001 -2.888 52.527 1.00 95.31 188 TYR A C 1
ATOM 1455 O O . TYR A 1 188 ? -24.835 -2.869 51.312 1.00 95.31 188 TYR A O 1
ATOM 1463 N N . GLU A 1 189 ? -25.106 -1.768 53.247 1.00 96.00 189 GLU A N 1
ATOM 1464 C CA . GLU A 1 189 ? -24.985 -0.423 52.665 1.00 96.00 189 GLU A CA 1
ATOM 1465 C C . GLU A 1 189 ? -23.629 -0.244 51.987 1.00 96.00 189 GLU A C 1
ATOM 1467 O O . GLU A 1 189 ? -23.570 0.144 50.826 1.00 96.00 189 GLU A O 1
ATOM 1472 N N . LYS A 1 190 ? -22.543 -0.648 52.654 1.00 97.06 190 LYS A N 1
ATOM 1473 C CA . LYS A 1 190 ? -21.202 -0.612 52.064 1.00 97.06 190 LYS A CA 1
ATOM 1474 C C . LYS A 1 190 ? -21.070 -1.515 50.831 1.00 97.06 190 LYS A C 1
ATOM 1476 O O . LYS A 1 190 ? -20.380 -1.158 49.881 1.00 97.06 190 LYS A O 1
ATOM 1481 N N . SER A 1 191 ? -21.707 -2.689 50.832 1.00 95.81 191 SER A N 1
ATOM 1482 C CA . SER A 1 191 ? -21.729 -3.575 49.658 1.00 95.81 191 SER A CA 1
ATOM 1483 C C . SER A 1 191 ? -22.487 -2.950 48.485 1.00 95.81 191 SER A C 1
ATOM 1485 O O . SER A 1 191 ? -22.085 -3.129 47.338 1.00 95.81 191 SER A O 1
ATOM 1487 N N . PHE A 1 192 ? -23.574 -2.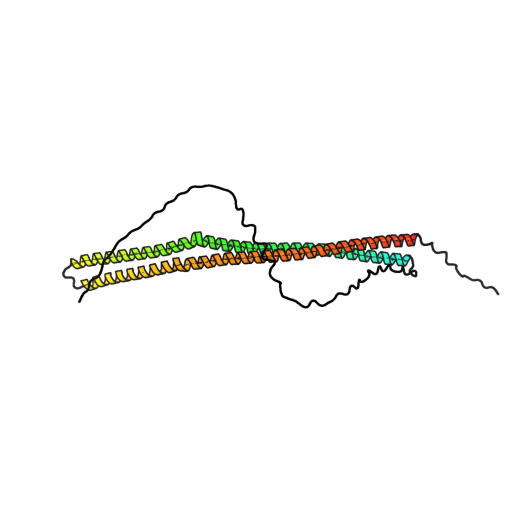231 48.764 1.00 97.12 192 PHE A N 1
ATOM 1488 C CA . PHE A 1 192 ? -24.344 -1.500 47.764 1.00 97.12 192 PHE A CA 1
ATOM 1489 C C . PHE A 1 192 ? -23.567 -0.298 47.215 1.00 97.12 192 PHE A C 1
ATOM 1491 O O . PHE A 1 192 ? -23.483 -0.145 46.001 1.00 97.12 192 PHE A O 1
ATOM 1498 N N . GLU A 1 193 ? -22.925 0.494 48.080 1.00 97.19 193 GLU A N 1
ATOM 1499 C CA . GLU A 1 193 ? -22.034 1.593 47.680 1.00 97.19 193 GLU A CA 1
ATOM 1500 C C . GLU A 1 193 ? -20.903 1.095 46.769 1.00 97.19 193 GLU A C 1
ATOM 1502 O O . GLU A 1 193 ? -20.671 1.667 45.708 1.00 97.19 193 GLU A O 1
ATOM 1507 N N . PHE A 1 194 ? -20.256 -0.021 47.124 1.00 97.38 194 PHE A N 1
ATOM 1508 C CA . PHE A 1 194 ? -19.220 -0.631 46.286 1.00 97.38 194 PHE A CA 1
ATOM 1509 C C . PHE A 1 194 ? -19.761 -1.064 44.915 1.00 97.38 194 PHE A C 1
ATOM 1511 O O . PHE A 1 194 ? -19.105 -0.863 43.896 1.00 97.38 194 PHE A O 1
ATOM 1518 N N . ALA A 1 195 ? -20.971 -1.630 44.862 1.00 96.94 195 ALA A N 1
ATOM 1519 C CA . ALA A 1 195 ? -21.592 -2.009 43.596 1.00 96.94 195 ALA A CA 1
ATOM 1520 C C . ALA A 1 195 ? -21.976 -0.787 42.736 1.00 96.94 195 ALA A C 1
ATOM 1522 O O . ALA A 1 195 ? -21.887 -0.854 41.511 1.00 96.94 195 ALA A O 1
ATOM 1523 N N . GLN A 1 196 ? -22.364 0.336 43.355 1.00 97.69 196 GLN A N 1
ATOM 1524 C CA . GLN A 1 196 ? -22.603 1.601 42.651 1.00 97.69 196 GLN A CA 1
ATOM 1525 C C . GLN A 1 196 ? -21.315 2.179 42.068 1.00 97.69 196 GLN A C 1
ATOM 1527 O O . GLN A 1 196 ? -21.304 2.592 40.910 1.00 97.69 196 GLN A O 1
ATOM 1532 N N . GLU A 1 197 ? -20.238 2.192 42.854 1.00 97.50 197 GLU A N 1
ATOM 1533 C CA . GLU A 1 197 ? -18.921 2.643 42.403 1.00 97.50 197 GLU A CA 1
ATOM 1534 C C . GLU A 1 197 ? -18.423 1.776 41.243 1.00 97.50 197 GLU A C 1
ATOM 1536 O O . GLU A 1 197 ? -18.024 2.305 40.208 1.00 97.50 197 GLU A O 1
ATOM 1541 N N . ASN A 1 198 ? -18.555 0.451 41.354 1.00 96.88 198 ASN A N 1
ATOM 1542 C CA . ASN A 1 198 ? -18.195 -0.467 40.277 1.00 96.88 198 ASN A CA 1
ATOM 1543 C C . ASN A 1 198 ? -19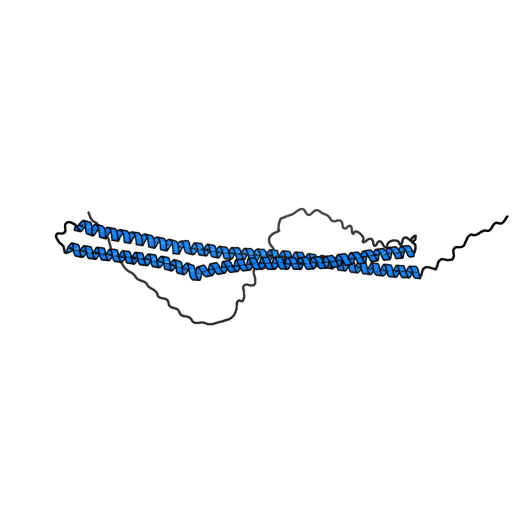.012 -0.215 38.999 1.00 96.88 198 ASN A C 1
ATOM 1545 O O . ASN A 1 198 ? -18.456 -0.195 37.906 1.00 96.88 198 ASN A O 1
ATOM 1549 N N . LEU A 1 199 ? -20.323 0.034 39.113 1.00 97.12 199 LEU A N 1
ATOM 1550 C CA . LEU A 1 199 ? -21.145 0.396 37.955 1.00 97.12 199 LEU A CA 1
ATOM 1551 C C . LEU A 1 199 ? -20.692 1.716 37.311 1.00 97.12 199 LEU A C 1
ATOM 1553 O O . LEU A 1 199 ? -20.728 1.835 36.085 1.00 97.12 199 LEU A O 1
ATOM 1557 N N . ALA A 1 200 ? -20.294 2.704 38.113 1.00 97.31 200 ALA A N 1
ATOM 1558 C CA . ALA A 1 200 ? -19.795 3.978 37.606 1.00 97.31 200 ALA A CA 1
ATOM 1559 C C . ALA A 1 200 ? -18.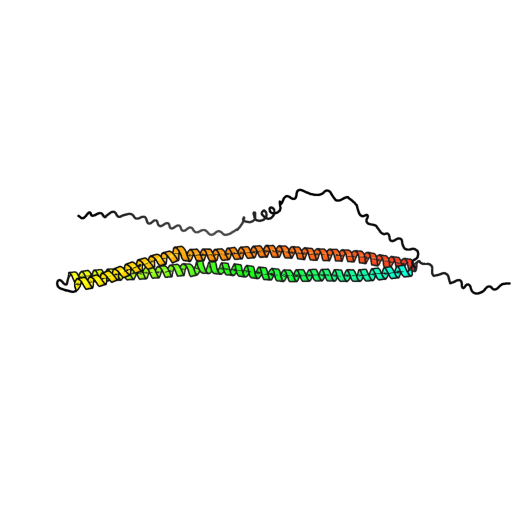481 3.795 36.830 1.00 97.31 200 ALA A C 1
ATOM 1561 O O . ALA A 1 200 ? -18.385 4.287 35.707 1.00 97.31 200 ALA A O 1
ATOM 1562 N N . ILE A 1 201 ? -17.537 3.023 37.382 1.00 96.94 201 ILE A N 1
ATOM 1563 C CA . ILE A 1 201 ? -16.266 2.673 36.728 1.00 96.94 201 ILE A CA 1
ATOM 1564 C C . ILE A 1 201 ? -16.532 1.984 35.386 1.00 96.94 201 ILE A C 1
ATOM 1566 O O . ILE A 1 201 ? -16.068 2.447 34.353 1.00 96.94 201 ILE A O 1
ATOM 1570 N N . GLU A 1 202 ? -17.358 0.940 35.372 1.00 96.69 202 GLU A N 1
ATOM 1571 C CA . GLU A 1 202 ? -17.660 0.163 34.159 1.00 96.69 202 GLU A CA 1
ATOM 1572 C C . GLU A 1 202 ? -18.407 0.990 33.097 1.00 96.69 202 GLU A C 1
ATOM 1574 O O . GLU A 1 202 ? -18.271 0.764 31.893 1.00 96.69 202 GLU A O 1
ATOM 1579 N N . THR A 1 203 ? -19.192 1.984 33.523 1.00 96.69 203 THR A N 1
ATOM 1580 C CA . THR A 1 203 ? -19.836 2.936 32.604 1.00 96.69 203 THR A CA 1
ATOM 1581 C C . THR A 1 203 ? -18.805 3.854 31.950 1.00 96.69 203 THR A C 1
ATOM 1583 O O . THR A 1 203 ? -18.885 4.097 30.746 1.00 96.69 203 THR A O 1
ATOM 1586 N N . GLU A 1 204 ? -17.844 4.359 32.724 1.00 97.06 204 GLU A N 1
ATOM 1587 C CA . GLU A 1 204 ? -16.756 5.197 32.215 1.00 97.06 204 GLU A CA 1
ATOM 1588 C C . GLU A 1 204 ? -15.823 4.402 31.294 1.00 97.06 204 GLU A C 1
ATOM 1590 O O . GLU A 1 204 ? -15.520 4.858 30.194 1.00 97.06 204 GLU A O 1
ATOM 1595 N N . GLU A 1 205 ? -15.444 3.181 31.675 1.00 95.88 205 GLU A N 1
ATOM 1596 C CA . GLU A 1 205 ? -14.625 2.291 30.846 1.00 95.88 205 GLU A CA 1
ATOM 1597 C C . GLU A 1 205 ? -15.314 1.951 29.519 1.00 95.88 205 GLU A C 1
ATOM 1599 O O . GLU A 1 205 ? -14.688 2.033 28.460 1.00 95.88 205 GLU A O 1
ATOM 1604 N N . MET A 1 206 ? -16.621 1.653 29.537 1.00 95.75 206 MET A N 1
ATOM 1605 C CA . MET A 1 206 ? -17.389 1.465 28.303 1.00 95.75 206 MET A CA 1
ATOM 1606 C C . MET A 1 206 ? -17.365 2.725 27.429 1.00 95.75 206 MET A C 1
ATOM 1608 O O . MET A 1 206 ? -17.227 2.613 26.210 1.00 95.75 206 MET A O 1
ATOM 1612 N N . ALA A 1 207 ? -17.516 3.913 28.020 1.00 96.00 207 ALA A N 1
ATOM 1613 C CA . ALA A 1 207 ? -17.491 5.166 27.271 1.00 96.00 207 ALA A CA 1
ATOM 1614 C C . ALA A 1 207 ? -16.112 5.411 26.640 1.00 96.00 207 ALA A C 1
ATOM 1616 O O . ALA A 1 207 ? -16.035 5.710 25.452 1.00 96.00 207 ALA A O 1
ATOM 1617 N N . ILE A 1 208 ? -15.023 5.204 27.386 1.00 96.19 208 ILE A N 1
ATOM 1618 C CA . ILE A 1 208 ? -13.651 5.322 26.869 1.00 96.19 208 ILE A CA 1
ATOM 1619 C C . ILE A 1 208 ? -13.444 4.370 25.686 1.00 96.19 208 ILE A C 1
ATOM 1621 O O . ILE A 1 208 ? -12.984 4.791 24.622 1.00 96.19 208 ILE A O 1
ATOM 1625 N N . GLU A 1 209 ? -13.838 3.107 25.835 1.00 96.19 209 GLU A N 1
ATOM 1626 C CA . GLU A 1 209 ? -13.663 2.108 24.785 1.00 96.19 209 GLU A CA 1
ATOM 1627 C C . GLU A 1 209 ? -14.456 2.464 23.518 1.00 96.19 209 GLU A C 1
ATOM 1629 O O . GLU A 1 209 ? -13.926 2.471 22.404 1.00 96.19 209 GLU A O 1
ATOM 1634 N N . VAL A 1 210 ? -15.736 2.806 23.681 1.00 95.75 210 VAL A N 1
ATOM 1635 C CA . VAL A 1 210 ? -16.665 3.009 22.562 1.00 95.75 210 VAL A CA 1
ATOM 1636 C C . VAL A 1 210 ? -16.501 4.368 21.886 1.00 95.75 210 VAL A C 1
ATOM 1638 O O . VAL A 1 210 ? -16.661 4.462 20.665 1.00 95.75 210 VAL A O 1
ATOM 1641 N N . GLU A 1 211 ? -16.219 5.416 22.657 1.00 94.88 211 GLU A N 1
ATOM 1642 C CA . GLU A 1 211 ? -16.173 6.798 22.175 1.00 94.88 211 GLU A CA 1
ATOM 1643 C C . GLU A 1 211 ? -14.753 7.265 21.842 1.00 94.88 211 GLU A C 1
ATOM 1645 O O . GLU A 1 211 ? -14.608 8.197 21.051 1.00 94.88 211 GLU A O 1
ATOM 1650 N N . SER A 1 212 ? -13.715 6.630 22.401 1.00 95.31 212 SER A N 1
ATOM 1651 C CA . SER A 1 212 ? -12.320 7.064 22.218 1.00 95.31 212 SER A CA 1
ATOM 1652 C C . SER A 1 212 ? -11.445 6.005 21.550 1.00 95.31 212 SER A C 1
ATOM 1654 O O . SER A 1 212 ? -10.907 6.277 20.476 1.00 95.31 212 SER A O 1
ATOM 1656 N N . ASN A 1 213 ? -11.328 4.802 22.122 1.00 96.25 213 ASN A N 1
ATOM 1657 C CA . ASN A 1 213 ? -10.380 3.791 21.631 1.00 96.25 213 ASN A CA 1
ATOM 1658 C C . ASN A 1 213 ? -10.769 3.269 20.243 1.00 96.25 213 ASN A C 1
ATOM 1660 O O . ASN A 1 213 ? -9.987 3.379 19.298 1.00 96.25 213 ASN A O 1
ATOM 1664 N N . LEU A 1 214 ? -12.010 2.797 20.085 1.00 96.25 214 LEU A N 1
ATOM 1665 C CA . LEU A 1 214 ? -12.488 2.245 18.815 1.00 96.25 214 LEU A CA 1
ATOM 1666 C C . LEU A 1 214 ? -12.424 3.250 17.647 1.00 96.25 214 LEU A C 1
ATOM 1668 O O . LEU A 1 214 ? -11.966 2.878 16.564 1.00 96.25 214 LEU A O 1
ATOM 1672 N N . PRO A 1 215 ? -12.860 4.519 17.799 1.00 97.06 215 PRO A N 1
ATOM 1673 C CA . PRO A 1 215 ? -12.700 5.511 16.738 1.00 97.06 215 PRO A CA 1
ATOM 1674 C C . PRO A 1 215 ? -11.240 5.865 16.435 1.00 97.06 215 PRO A C 1
ATOM 1676 O O . PRO A 1 215 ? -10.925 6.155 15.280 1.00 97.06 215 PRO A O 1
ATOM 1679 N N . ALA A 1 216 ? -10.359 5.863 17.440 1.00 97.50 216 ALA A N 1
ATOM 1680 C CA . ALA A 1 216 ? -8.940 6.147 17.242 1.00 97.50 216 ALA A CA 1
ATOM 1681 C C . ALA A 1 216 ? -8.264 5.059 16.396 1.00 97.50 216 ALA A C 1
ATOM 1683 O O . ALA A 1 216 ? -7.579 5.385 15.427 1.00 97.50 216 ALA A O 1
ATOM 1684 N N . GLU A 1 217 ? -8.526 3.787 16.694 1.00 97.06 217 GLU A N 1
ATOM 1685 C CA . GLU A 1 217 ? -8.000 2.659 15.918 1.00 97.06 217 GLU A CA 1
ATOM 1686 C C . GLU A 1 217 ? -8.547 2.652 14.484 1.00 97.06 217 GLU A C 1
ATOM 1688 O O . GLU A 1 217 ? -7.793 2.494 13.521 1.00 97.06 217 GLU A O 1
ATOM 1693 N N . LEU A 1 218 ? -9.838 2.958 14.306 1.00 96.81 218 LEU A N 1
ATOM 1694 C CA . LEU A 1 218 ? -10.421 3.121 12.973 1.00 96.81 218 LEU A CA 1
ATOM 1695 C C . LEU A 1 218 ? -9.713 4.221 12.165 1.00 96.81 218 LEU A C 1
ATOM 1697 O O . LEU A 1 218 ? -9.453 4.058 10.971 1.00 96.81 218 LEU A O 1
ATOM 1701 N N . LEU A 1 219 ? -9.404 5.352 12.806 1.00 97.81 219 LEU A N 1
ATOM 1702 C CA . LEU A 1 219 ? -8.706 6.465 12.167 1.00 97.81 219 LEU A CA 1
ATOM 1703 C C . LEU A 1 219 ? -7.272 6.086 11.774 1.00 97.81 219 LEU A C 1
ATOM 1705 O O . LEU A 1 219 ? -6.816 6.495 10.702 1.00 97.81 219 LEU A O 1
ATOM 1709 N N . GLU A 1 220 ? -6.579 5.315 12.612 1.00 98.00 220 GLU A N 1
ATOM 1710 C CA . GLU A 1 220 ? -5.239 4.795 12.333 1.00 98.00 220 GLU A CA 1
ATOM 1711 C C . GLU A 1 220 ? -5.252 3.847 11.129 1.00 98.00 220 GLU A C 1
ATOM 1713 O O . GLU A 1 220 ? -4.517 4.075 10.166 1.00 98.00 220 GLU A O 1
ATOM 1718 N N . LEU A 1 221 ? -6.151 2.857 11.117 1.00 97.88 221 LEU A N 1
ATOM 1719 C CA . LEU A 1 221 ? -6.295 1.904 10.012 1.00 97.88 221 LEU A CA 1
ATOM 1720 C C . LEU A 1 221 ? -6.689 2.603 8.701 1.00 97.88 221 LEU A C 1
ATOM 1722 O O . LEU A 1 221 ? -6.091 2.362 7.650 1.00 97.88 221 LEU A O 1
ATOM 1726 N N . ALA A 1 222 ? -7.629 3.550 8.749 1.00 97.81 222 ALA A N 1
ATOM 1727 C CA . ALA A 1 222 ? -7.974 4.379 7.593 1.00 97.81 222 ALA A CA 1
ATOM 1728 C C . ALA A 1 222 ? -6.806 5.283 7.147 1.00 97.81 222 ALA A C 1
ATOM 1730 O O . ALA A 1 222 ? -6.668 5.617 5.966 1.00 97.81 222 ALA A O 1
ATOM 1731 N N . GLY A 1 223 ? -5.955 5.711 8.082 1.00 98.06 223 GLY A N 1
ATOM 1732 C CA . GLY A 1 223 ? -4.691 6.390 7.804 1.00 98.06 223 GLY A CA 1
ATOM 1733 C C . GLY A 1 223 ? -3.704 5.490 7.061 1.00 98.06 223 GLY A C 1
ATOM 1734 O O . GLY A 1 223 ? -3.159 5.911 6.041 1.00 98.06 223 GLY A O 1
ATOM 1735 N N . ALA A 1 224 ? -3.539 4.244 7.509 1.00 98.19 224 ALA A N 1
ATOM 1736 C CA . ALA A 1 224 ? -2.669 3.252 6.884 1.00 98.19 224 ALA A CA 1
ATOM 1737 C C . ALA A 1 224 ? -3.110 2.915 5.450 1.00 98.19 224 ALA A C 1
ATOM 1739 O O . ALA A 1 224 ? -2.271 2.871 4.549 1.00 98.19 224 ALA A O 1
ATOM 1740 N N . VAL A 1 225 ? -4.419 2.772 5.201 1.00 98.56 225 VAL A N 1
ATOM 1741 C CA . VAL A 1 225 ? -4.955 2.586 3.839 1.00 98.56 225 VAL A CA 1
ATOM 1742 C C . VAL A 1 225 ? -4.587 3.768 2.944 1.00 98.56 225 VAL A C 1
ATOM 1744 O O . VAL A 1 225 ? -4.033 3.566 1.866 1.00 98.56 225 VAL A O 1
ATOM 1747 N N . ARG A 1 226 ? -4.826 5.007 3.394 1.00 98.31 226 ARG A N 1
ATOM 1748 C CA . ARG A 1 226 ? -4.478 6.210 2.617 1.00 98.31 226 ARG A CA 1
ATOM 1749 C C . ARG A 1 226 ? -2.977 6.321 2.351 1.00 98.31 226 ARG A C 1
ATOM 1751 O O . ARG A 1 226 ? -2.585 6.711 1.254 1.00 98.31 226 ARG A O 1
ATOM 1758 N N . ALA A 1 227 ? -2.141 5.974 3.329 1.00 98.06 227 ALA A N 1
ATOM 1759 C CA . ALA A 1 227 ? -0.691 5.955 3.161 1.00 98.06 227 ALA A CA 1
ATOM 1760 C C . ALA A 1 227 ? -0.265 4.924 2.102 1.00 98.06 227 ALA A C 1
ATOM 1762 O O . ALA A 1 227 ? 0.485 5.263 1.189 1.00 98.06 227 ALA A O 1
ATOM 1763 N N . ALA A 1 228 ? -0.804 3.703 2.157 1.00 98.00 228 ALA A N 1
ATOM 1764 C CA . ALA A 1 228 ? -0.521 2.665 1.169 1.00 98.00 228 ALA A CA 1
ATOM 1765 C C . ALA A 1 228 ? -1.009 3.041 -0.245 1.00 98.00 228 ALA A C 1
ATOM 1767 O O . ALA A 1 228 ? -0.326 2.757 -1.230 1.00 98.00 228 ALA A O 1
ATOM 1768 N N . GLU A 1 229 ? -2.157 3.718 -0.367 1.00 98.31 229 GLU A N 1
ATOM 1769 C CA . GLU A 1 229 ? -2.638 4.261 -1.647 1.00 98.31 229 GLU A CA 1
ATOM 1770 C C . GLU A 1 229 ? -1.693 5.328 -2.204 1.00 98.31 229 GLU A C 1
ATOM 1772 O O . GLU A 1 229 ? -1.349 5.284 -3.386 1.00 98.31 229 GLU A O 1
ATOM 1777 N N . ALA A 1 230 ? -1.234 6.255 -1.360 1.00 98.12 230 ALA A N 1
ATOM 1778 C CA . ALA A 1 230 ? -0.287 7.291 -1.759 1.00 98.12 230 ALA A CA 1
ATOM 1779 C C . ALA A 1 230 ? 1.059 6.694 -2.203 1.00 98.12 230 ALA A C 1
ATOM 1781 O O . ALA A 1 230 ? 1.633 7.131 -3.201 1.00 98.12 230 ALA A O 1
ATOM 1782 N N . GLU A 1 231 ? 1.550 5.665 -1.509 1.00 97.56 231 GLU A N 1
ATOM 1783 C CA . GLU A 1 231 ? 2.766 4.956 -1.909 1.00 97.56 231 GLU A CA 1
ATOM 1784 C C . GLU A 1 231 ? 2.609 4.224 -3.243 1.00 97.56 231 GLU A C 1
ATOM 1786 O O . GLU A 1 231 ? 3.519 4.279 -4.071 1.00 97.56 231 GLU A O 1
ATOM 1791 N N . LEU A 1 232 ? 1.468 3.565 -3.476 1.00 98.31 232 LEU A N 1
ATOM 1792 C CA . LEU A 1 232 ? 1.185 2.924 -4.759 1.00 98.31 232 LEU A CA 1
ATOM 1793 C C . LEU A 1 232 ? 1.157 3.957 -5.893 1.00 98.31 232 LEU A C 1
ATOM 1795 O O . LEU A 1 232 ? 1.789 3.738 -6.922 1.00 98.31 232 LEU A O 1
ATOM 1799 N N . GLN A 1 233 ? 0.493 5.097 -5.693 1.00 98.25 233 GLN A N 1
ATOM 1800 C CA . GLN A 1 233 ? 0.458 6.178 -6.683 1.00 98.25 233 GLN A CA 1
ATOM 1801 C C . GLN A 1 233 ? 1.854 6.744 -6.970 1.00 98.25 233 GLN A C 1
ATOM 1803 O O . GLN A 1 233 ? 2.222 6.940 -8.128 1.00 98.25 233 GLN A O 1
ATOM 1808 N N . ALA A 1 234 ? 2.656 6.984 -5.929 1.00 98.00 234 ALA A N 1
ATOM 1809 C CA . ALA A 1 234 ? 4.028 7.453 -6.089 1.00 98.00 234 ALA A CA 1
ATOM 1810 C C . ALA A 1 234 ? 4.880 6.447 -6.879 1.00 98.00 234 ALA A C 1
ATOM 1812 O O . ALA A 1 234 ? 5.675 6.843 -7.735 1.00 98.00 234 ALA A O 1
ATOM 1813 N N . GLU A 1 235 ? 4.695 5.151 -6.629 1.00 98.06 235 GLU A N 1
ATOM 1814 C CA . GLU A 1 235 ? 5.410 4.098 -7.343 1.00 98.06 235 GLU A CA 1
ATOM 1815 C C . GLU A 1 235 ? 4.940 3.953 -8.797 1.00 98.06 235 GLU A C 1
ATOM 1817 O O . GLU A 1 235 ? 5.766 3.769 -9.686 1.00 98.06 235 GLU A O 1
ATOM 1822 N N . GLU A 1 236 ? 3.648 4.131 -9.085 1.00 97.62 236 GLU A N 1
ATOM 1823 C CA . GLU A 1 236 ? 3.122 4.169 -10.457 1.00 97.62 236 GLU A CA 1
ATOM 1824 C C . GLU A 1 236 ? 3.707 5.333 -11.268 1.00 97.62 236 GLU A C 1
ATOM 1826 O O . GLU A 1 236 ? 4.072 5.155 -12.434 1.00 97.62 236 GLU A O 1
ATOM 1831 N N . ILE A 1 237 ? 3.878 6.503 -10.646 1.00 98.06 237 ILE A N 1
ATOM 1832 C CA . ILE A 1 237 ? 4.531 7.661 -11.274 1.00 98.06 237 ILE A CA 1
ATOM 1833 C C . ILE A 1 237 ? 6.010 7.364 -11.557 1.00 98.06 237 ILE A C 1
ATOM 1835 O O . ILE A 1 237 ? 6.493 7.622 -12.663 1.00 98.06 237 ILE A O 1
ATOM 1839 N N . ARG A 1 238 ? 6.740 6.787 -10.592 1.00 97.50 238 ARG A N 1
ATOM 1840 C CA . ARG A 1 238 ? 8.147 6.389 -10.787 1.00 97.50 238 ARG A CA 1
ATOM 1841 C C . ARG A 1 238 ? 8.292 5.341 -11.886 1.00 97.50 238 ARG A C 1
ATOM 1843 O O . ARG A 1 238 ? 9.174 5.467 -12.731 1.00 97.50 238 ARG A O 1
ATOM 1850 N N . ALA A 1 239 ? 7.406 4.350 -11.905 1.00 97.81 239 ALA A N 1
ATOM 1851 C CA . ALA A 1 239 ? 7.348 3.317 -12.928 1.00 97.81 239 ALA A CA 1
ATOM 1852 C C . ALA A 1 239 ? 7.113 3.909 -14.324 1.00 97.81 239 ALA A C 1
ATOM 1854 O O . ALA A 1 239 ? 7.798 3.539 -15.274 1.00 97.81 239 ALA A O 1
ATOM 1855 N N . ALA A 1 240 ? 6.172 4.848 -14.459 1.00 97.81 240 ALA A N 1
ATOM 1856 C CA . ALA A 1 240 ? 5.917 5.532 -15.725 1.00 97.81 240 ALA A CA 1
ATOM 1857 C C . ALA A 1 240 ? 7.147 6.315 -16.211 1.00 97.81 240 ALA A C 1
ATOM 1859 O O . ALA A 1 240 ? 7.490 6.242 -17.390 1.00 97.81 240 ALA A O 1
ATOM 1860 N N . LYS A 1 241 ? 7.845 7.004 -15.298 1.00 97.88 241 LYS A N 1
ATOM 1861 C CA . LYS A 1 241 ? 9.082 7.725 -15.616 1.00 97.88 241 LYS A CA 1
ATOM 1862 C C . LYS A 1 241 ? 10.186 6.777 -16.097 1.00 97.88 241 LYS A C 1
ATOM 1864 O O . LYS A 1 241 ? 10.727 7.004 -17.174 1.00 97.88 241 LYS A O 1
ATOM 1869 N N . LYS A 1 242 ? 10.453 5.691 -15.361 1.00 96.94 242 LYS A N 1
ATOM 1870 C CA . LYS A 1 242 ? 11.453 4.680 -15.751 1.00 96.94 242 LYS A CA 1
ATOM 1871 C C . LYS A 1 242 ? 11.150 4.081 -17.131 1.00 96.94 242 LYS A C 1
ATOM 1873 O O . LYS A 1 242 ? 12.028 4.034 -17.982 1.00 96.94 242 LYS A O 1
ATOM 1878 N N . ARG A 1 243 ? 9.889 3.713 -17.403 1.00 97.00 243 ARG A N 1
ATOM 1879 C CA . ARG A 1 243 ? 9.474 3.197 -18.724 1.00 97.00 243 ARG A CA 1
ATOM 1880 C C . ARG A 1 243 ? 9.726 4.188 -19.857 1.00 97.00 243 ARG A C 1
ATOM 1882 O O . ARG A 1 243 ? 10.150 3.781 -20.934 1.00 97.00 243 ARG A O 1
ATOM 1889 N N . ALA A 1 244 ? 9.446 5.471 -19.630 1.00 97.06 244 ALA A N 1
ATOM 1890 C CA . ALA A 1 244 ? 9.702 6.509 -20.624 1.00 97.06 244 ALA A CA 1
ATOM 1891 C C . ALA A 1 244 ? 11.209 6.677 -20.888 1.00 97.06 244 ALA A C 1
ATOM 1893 O O . ALA A 1 244 ? 11.618 6.847 -22.036 1.00 97.06 244 ALA A O 1
ATOM 1894 N N . GLU A 1 245 ? 12.034 6.593 -19.843 1.00 96.38 245 GLU A N 1
ATOM 1895 C CA . GLU A 1 245 ? 13.494 6.678 -19.943 1.00 96.38 245 GLU A CA 1
ATOM 1896 C C . GLU A 1 245 ? 14.088 5.497 -20.728 1.00 96.38 245 GLU A C 1
ATOM 1898 O O . GLU A 1 245 ? 14.840 5.727 -21.681 1.00 96.38 245 GLU A O 1
ATOM 1903 N N . SER A 1 246 ? 13.710 4.252 -20.421 1.00 94.94 246 SER A N 1
ATOM 1904 C CA . SER A 1 246 ? 14.207 3.085 -21.168 1.00 94.94 246 SER A CA 1
ATOM 1905 C C . SER A 1 246 ? 13.637 2.972 -22.575 1.00 94.94 246 SER A C 1
ATOM 1907 O O . SER A 1 246 ? 14.323 2.518 -23.494 1.00 94.94 246 SER A O 1
ATOM 1909 N N . GLU A 1 247 ? 12.412 3.443 -22.806 1.00 95.19 247 GLU A N 1
ATOM 1910 C CA . GLU A 1 247 ? 11.890 3.589 -24.161 1.00 95.19 247 GLU A CA 1
ATOM 1911 C C . GLU A 1 247 ? 12.715 4.587 -24.975 1.00 95.19 247 GLU A C 1
ATOM 1913 O O . GLU A 1 247 ? 13.132 4.271 -26.093 1.00 95.19 247 GLU A O 1
ATOM 1918 N N . LEU A 1 248 ? 13.025 5.752 -24.402 1.00 96.00 248 LEU A N 1
ATOM 1919 C CA . LEU A 1 248 ? 13.873 6.747 -25.046 1.00 96.00 248 LEU A CA 1
ATOM 1920 C C . LEU A 1 248 ? 15.267 6.177 -25.355 1.00 96.00 248 LEU A C 1
ATOM 1922 O O . LEU A 1 248 ? 15.748 6.351 -26.475 1.00 96.00 248 LEU A O 1
ATOM 1926 N N . ALA A 1 249 ? 15.891 5.454 -24.422 1.00 95.56 249 ALA A N 1
ATOM 1927 C CA . ALA A 1 249 ? 17.182 4.798 -24.643 1.00 95.56 249 ALA A CA 1
ATOM 1928 C C . ALA A 1 249 ? 17.131 3.801 -25.815 1.00 95.56 249 ALA A C 1
ATOM 1930 O O . ALA A 1 249 ? 17.944 3.882 -26.740 1.00 95.56 249 ALA A O 1
ATOM 1931 N N . ALA A 1 250 ? 16.112 2.939 -25.855 1.00 95.19 250 ALA A N 1
ATOM 1932 C CA . ALA A 1 250 ? 15.919 1.992 -26.950 1.00 95.19 250 ALA A CA 1
ATOM 1933 C C . ALA A 1 250 ? 15.688 2.693 -28.303 1.00 95.19 250 ALA A C 1
ATOM 1935 O O . ALA A 1 250 ? 16.169 2.221 -29.337 1.00 95.19 250 ALA A O 1
ATOM 1936 N N . THR A 1 251 ? 14.972 3.825 -28.331 1.00 95.81 251 THR A N 1
ATOM 1937 C CA . THR A 1 251 ? 14.791 4.594 -29.576 1.00 95.81 251 THR A CA 1
ATOM 1938 C C . THR A 1 251 ? 16.092 5.217 -30.078 1.00 95.81 251 THR A C 1
ATOM 1940 O O . THR A 1 251 ? 16.352 5.166 -31.281 1.00 95.81 251 THR A O 1
ATOM 1943 N N . LYS A 1 252 ? 16.936 5.740 -29.177 1.00 96.81 252 LYS A N 1
ATOM 1944 C CA . LYS A 1 252 ? 18.254 6.291 -29.523 1.00 96.81 252 LYS A CA 1
ATOM 1945 C C . LYS A 1 252 ? 19.164 5.217 -30.113 1.00 96.81 252 LYS A C 1
ATOM 1947 O O . LYS A 1 252 ? 19.662 5.403 -31.220 1.00 96.81 252 LYS A O 1
ATOM 1952 N N . ALA A 1 253 ? 19.265 4.058 -29.461 1.00 96.06 253 ALA A N 1
ATOM 1953 C CA . ALA A 1 253 ? 20.055 2.933 -29.965 1.00 96.06 253 ALA A CA 1
ATOM 1954 C C . ALA A 1 253 ? 19.599 2.490 -31.370 1.00 96.06 253 ALA A C 1
ATOM 1956 O O . ALA A 1 253 ? 20.414 2.245 -32.260 1.00 96.06 253 ALA A O 1
ATOM 1957 N N . ARG A 1 254 ? 18.280 2.448 -31.621 1.00 96.38 254 ARG A N 1
ATOM 1958 C CA . ARG A 1 254 ? 17.737 2.129 -32.956 1.00 96.38 254 ARG A CA 1
ATOM 1959 C C . ARG A 1 254 ? 18.099 3.177 -34.005 1.00 96.38 254 ARG A C 1
ATOM 1961 O O . ARG A 1 254 ? 18.444 2.808 -35.125 1.00 96.38 254 ARG A O 1
ATOM 1968 N N . HIS A 1 255 ? 18.027 4.460 -33.654 1.00 96.94 255 HIS A N 1
ATOM 1969 C CA . HIS A 1 255 ? 18.411 5.544 -34.554 1.00 96.94 255 HIS A CA 1
ATOM 1970 C C . HIS A 1 255 ? 19.898 5.460 -34.931 1.00 96.94 255 HIS A C 1
ATOM 1972 O O . HIS A 1 255 ? 20.246 5.581 -36.106 1.00 96.94 255 HIS A O 1
ATOM 1978 N N . GLU A 1 256 ? 20.769 5.194 -33.958 1.00 96.88 256 GLU A N 1
ATOM 1979 C CA . GLU A 1 256 ? 22.207 5.012 -34.182 1.00 96.88 256 GLU A CA 1
ATOM 1980 C C . GLU A 1 256 ? 22.505 3.794 -35.063 1.00 96.88 256 GLU A C 1
ATOM 1982 O O . GLU A 1 256 ? 23.305 3.882 -35.995 1.00 96.88 256 GLU A O 1
ATOM 1987 N N . LEU A 1 257 ? 21.798 2.680 -34.857 1.00 96.56 257 LEU A N 1
ATOM 1988 C CA . LEU A 1 257 ? 21.898 1.516 -35.732 1.00 96.56 257 LEU A CA 1
ATOM 1989 C C . LEU A 1 257 ? 21.471 1.831 -37.175 1.00 96.56 257 LEU A C 1
ATOM 1991 O O . LEU A 1 257 ? 22.107 1.382 -38.132 1.00 96.56 257 LEU A O 1
ATOM 1995 N N . ASP A 1 258 ? 20.392 2.586 -37.367 1.00 96.12 258 ASP A N 1
ATOM 1996 C CA . ASP A 1 258 ? 19.941 2.956 -38.708 1.00 96.12 258 ASP A CA 1
ATOM 1997 C C . ASP A 1 258 ? 20.913 3.917 -39.403 1.00 96.12 258 ASP A C 1
ATOM 1999 O O . ASP A 1 258 ? 21.109 3.806 -40.618 1.00 96.12 258 ASP A O 1
ATOM 2003 N N . GLN A 1 259 ? 21.578 4.793 -38.648 1.00 95.94 259 GLN A N 1
ATOM 2004 C CA . GLN A 1 259 ? 22.679 5.606 -39.156 1.00 95.94 259 GLN A CA 1
ATOM 2005 C C . GLN A 1 259 ? 23.862 4.723 -39.587 1.00 95.94 259 GLN A C 1
ATOM 2007 O O . GLN A 1 259 ? 24.273 4.790 -40.748 1.00 95.94 259 GLN A O 1
ATOM 2012 N N . ALA A 1 260 ? 24.305 3.793 -38.735 1.00 95.00 260 ALA A N 1
ATOM 2013 C CA . ALA A 1 260 ? 25.380 2.853 -39.062 1.00 95.00 260 ALA A CA 1
ATOM 2014 C C . ALA A 1 260 ? 25.061 2.000 -40.308 1.00 95.00 260 ALA A C 1
ATOM 2016 O O . ALA A 1 260 ? 25.922 1.768 -41.156 1.00 95.00 260 ALA A O 1
ATOM 2017 N N . LYS A 1 261 ? 23.800 1.583 -40.508 1.00 95.69 261 LYS A N 1
ATOM 2018 C CA . LYS A 1 261 ? 23.371 0.884 -41.739 1.00 95.69 261 LYS A CA 1
ATOM 2019 C C . LYS A 1 261 ? 23.488 1.756 -42.992 1.00 95.69 261 LYS A C 1
ATOM 2021 O O . LYS A 1 261 ? 23.818 1.237 -44.063 1.00 95.69 261 LYS A O 1
ATOM 2026 N N . ARG A 1 262 ? 23.181 3.056 -42.898 1.00 94.94 262 ARG A N 1
ATOM 2027 C CA . ARG A 1 262 ? 23.327 3.994 -44.026 1.00 94.94 262 ARG A CA 1
ATOM 2028 C C . ARG A 1 262 ? 24.794 4.174 -44.386 1.00 94.94 262 ARG A C 1
ATOM 2030 O O . ARG A 1 262 ? 25.123 4.136 -45.571 1.00 94.94 262 ARG A O 1
ATOM 2037 N N . ASP A 1 263 ? 25.662 4.302 -43.393 1.00 92.44 263 ASP A N 1
ATOM 2038 C CA . ASP A 1 263 ? 27.095 4.482 -43.622 1.00 92.44 263 ASP A CA 1
ATOM 2039 C C . ASP A 1 263 ? 27.745 3.192 -44.148 1.00 92.44 263 ASP A C 1
ATOM 2041 O O . ASP A 1 263 ? 28.486 3.238 -45.132 1.00 92.44 263 ASP A O 1
ATOM 2045 N N . GLN A 1 264 ? 27.300 2.021 -43.677 1.00 93.56 264 GLN A N 1
ATOM 2046 C CA . GLN A 1 264 ? 27.667 0.721 -44.254 1.00 93.56 264 GLN A CA 1
ATOM 2047 C C . GLN A 1 264 ? 27.279 0.610 -45.731 1.00 93.56 264 GLN A C 1
ATOM 2049 O O . GLN A 1 264 ? 28.025 0.057 -46.546 1.00 93.56 264 GLN A O 1
ATOM 2054 N N . LYS A 1 265 ? 26.105 1.125 -46.111 1.00 94.44 265 LYS A N 1
ATOM 2055 C CA . LYS A 1 265 ? 25.678 1.151 -47.513 1.00 94.44 265 LYS A CA 1
ATOM 2056 C C . LYS A 1 265 ? 26.606 2.033 -48.354 1.00 94.44 265 LYS A C 1
ATOM 2058 O O . LYS A 1 265 ? 27.048 1.581 -49.410 1.00 94.44 265 LYS A O 1
ATOM 2063 N N . LYS A 1 266 ? 26.956 3.233 -47.877 1.00 93.31 266 LYS A N 1
ATOM 2064 C CA . LYS A 1 266 ? 27.902 4.132 -48.563 1.00 93.31 266 LYS A CA 1
ATOM 2065 C C . LYS A 1 266 ? 29.288 3.495 -48.706 1.00 93.31 266 LYS A C 1
ATOM 2067 O O . LYS A 1 266 ? 29.852 3.527 -49.797 1.00 93.31 266 LYS A O 1
ATOM 2072 N N . ALA A 1 267 ? 29.802 2.849 -47.658 1.00 90.06 267 ALA A N 1
ATOM 2073 C CA . ALA A 1 267 ? 31.094 2.161 -47.694 1.00 90.06 267 ALA A CA 1
ATOM 2074 C C . ALA A 1 267 ? 31.103 1.008 -48.717 1.00 90.06 267 ALA A C 1
ATOM 2076 O O . ALA A 1 267 ? 32.038 0.862 -49.504 1.00 90.06 267 ALA A O 1
ATOM 2077 N N . LYS A 1 268 ? 30.015 0.227 -48.797 1.00 90.56 268 LYS A N 1
ATOM 2078 C CA . LYS A 1 268 ? 29.845 -0.815 -49.829 1.00 90.56 268 LYS A CA 1
ATOM 2079 C C . LYS A 1 268 ? 29.832 -0.236 -51.246 1.00 90.56 268 LYS A C 1
ATOM 2081 O O . LYS A 1 268 ? 30.445 -0.814 -52.145 1.00 90.56 268 LYS A O 1
ATOM 2086 N N . GLU A 1 269 ? 29.157 0.892 -51.452 1.00 91.94 269 GLU A N 1
ATOM 2087 C CA . GLU A 1 269 ? 29.141 1.595 -52.739 1.00 91.94 269 GLU A CA 1
ATOM 2088 C C . GLU A 1 269 ? 30.525 2.160 -53.106 1.00 91.94 269 GLU A C 1
ATOM 2090 O O . GLU A 1 269 ? 30.917 2.087 -54.273 1.00 91.94 269 GLU A O 1
ATOM 2095 N N . ALA A 1 270 ? 31.293 2.660 -52.133 1.00 88.44 270 ALA A N 1
ATOM 2096 C CA . ALA A 1 270 ? 32.665 3.130 -52.333 1.00 88.44 270 ALA A CA 1
ATOM 2097 C C . ALA A 1 270 ? 33.600 1.996 -52.784 1.00 88.44 270 ALA A C 1
ATOM 2099 O O . ALA A 1 270 ? 34.291 2.147 -53.791 1.00 88.44 270 ALA A O 1
ATOM 2100 N N . VAL A 1 271 ? 33.536 0.823 -52.139 1.00 89.06 271 VAL A N 1
ATOM 2101 C CA . VAL A 1 271 ? 34.282 -0.377 -52.571 1.00 89.06 271 VAL A CA 1
ATOM 2102 C C . VAL A 1 271 ? 33.906 -0.783 -53.995 1.00 89.06 271 VAL A C 1
ATOM 2104 O O . VAL A 1 271 ? 34.782 -1.077 -54.807 1.00 89.06 271 VAL A O 1
ATOM 2107 N N . ALA A 1 272 ? 32.612 -0.792 -54.331 1.00 90.19 272 ALA A N 1
ATOM 2108 C CA . ALA A 1 272 ? 32.158 -1.138 -55.678 1.00 90.19 272 ALA A CA 1
ATOM 2109 C C . ALA A 1 272 ? 32.696 -0.158 -56.738 1.00 90.19 272 ALA A C 1
ATOM 2111 O O . ALA A 1 272 ? 33.133 -0.582 -57.810 1.00 90.19 272 ALA A O 1
ATOM 2112 N N . LYS A 1 273 ? 32.718 1.147 -56.431 1.00 88.31 273 LYS A N 1
ATOM 2113 C CA . LYS A 1 273 ? 33.307 2.179 -57.298 1.00 88.31 273 LYS A CA 1
ATOM 2114 C C . LYS A 1 273 ? 34.826 2.020 -57.433 1.00 88.31 273 LYS A C 1
ATOM 2116 O O . LYS A 1 273 ? 35.322 2.100 -58.554 1.00 88.31 273 LYS A O 1
ATOM 2121 N N . ALA A 1 274 ? 35.547 1.768 -56.339 1.00 85.75 274 ALA A N 1
ATOM 2122 C CA . ALA A 1 274 ? 36.999 1.568 -56.350 1.00 85.75 274 ALA A CA 1
ATOM 2123 C C . ALA A 1 274 ? 37.399 0.336 -57.178 1.00 85.75 274 ALA A C 1
ATOM 2125 O O . ALA A 1 274 ? 38.280 0.425 -58.029 1.00 85.75 274 ALA A O 1
ATOM 2126 N N . ARG A 1 275 ? 36.672 -0.783 -57.035 1.00 87.00 275 ARG A N 1
ATOM 2127 C CA . ARG A 1 275 ? 36.862 -1.983 -57.873 1.00 87.00 275 ARG A CA 1
ATOM 2128 C C . ARG A 1 275 ? 36.664 -1.692 -59.354 1.00 87.00 275 ARG A C 1
ATOM 2130 O O . ARG A 1 275 ? 37.504 -2.062 -60.165 1.00 87.00 275 ARG A O 1
ATOM 2137 N N . LYS A 1 276 ? 35.590 -0.978 -59.700 1.00 86.50 276 LYS A N 1
ATOM 2138 C CA . LYS A 1 276 ? 35.321 -0.591 -61.088 1.00 86.50 276 LYS A CA 1
ATOM 2139 C C . LYS A 1 276 ? 36.433 0.297 -61.658 1.00 86.50 276 LYS A C 1
ATOM 2141 O O . LYS A 1 276 ? 36.806 0.116 -62.810 1.00 86.50 276 LYS A O 1
ATOM 2146 N N . LYS A 1 277 ? 36.969 1.235 -60.864 1.00 82.19 277 LYS A N 1
ATOM 2147 C CA . LYS A 1 277 ? 38.104 2.084 -61.264 1.00 82.19 277 LYS A CA 1
ATOM 2148 C C . LYS A 1 277 ? 39.368 1.260 -61.518 1.00 82.19 277 LYS A C 1
ATOM 2150 O O . LYS A 1 277 ? 40.005 1.478 -62.542 1.00 82.19 277 LYS A O 1
ATOM 2155 N N . LEU A 1 278 ? 39.682 0.300 -60.643 1.00 81.94 278 LEU A N 1
ATOM 2156 C CA . LEU A 1 278 ? 40.809 -0.622 -60.813 1.00 81.94 278 LEU A CA 1
ATOM 2157 C C . LEU A 1 278 ? 40.664 -1.484 -62.080 1.00 81.94 278 LEU A C 1
ATOM 2159 O O . LEU A 1 278 ? 41.629 -1.648 -62.812 1.00 81.94 278 LEU A O 1
ATOM 2163 N N . GLU A 1 279 ? 39.462 -1.992 -62.371 1.00 82.06 279 GLU A N 1
ATOM 2164 C CA . GLU A 1 279 ? 39.179 -2.765 -63.595 1.00 82.06 279 GLU A CA 1
ATOM 2165 C C . GLU A 1 279 ? 39.270 -1.921 -64.877 1.00 82.06 279 GLU A C 1
ATOM 2167 O O . GLU A 1 279 ? 39.580 -2.447 -65.943 1.00 82.06 279 GLU A O 1
ATOM 2172 N N . SER A 1 280 ? 38.988 -0.617 -64.786 1.00 76.62 280 SER A N 1
ATOM 2173 C CA . SER A 1 280 ? 39.101 0.328 -65.905 1.00 76.62 280 SER A CA 1
ATOM 2174 C C . SER A 1 280 ? 40.470 1.003 -66.030 1.00 76.62 280 SER A C 1
ATOM 2176 O O . SER A 1 280 ? 40.680 1.753 -66.983 1.00 76.62 280 SER A O 1
ATOM 2178 N N . ALA A 1 281 ? 41.381 0.785 -65.076 1.00 66.38 281 ALA A N 1
ATOM 2179 C CA . ALA A 1 281 ? 42.733 1.317 -65.152 1.00 66.38 281 ALA A CA 1
ATOM 2180 C C . ALA A 1 281 ? 43.482 0.600 -66.291 1.00 66.38 281 ALA A C 1
ATOM 2182 O O . ALA A 1 281 ? 43.380 -0.627 -66.397 1.00 66.38 281 ALA A O 1
ATOM 2183 N N . PRO A 1 282 ? 44.196 1.326 -67.173 1.00 58.16 282 PRO A N 1
ATOM 2184 C CA . PRO A 1 282 ? 45.006 0.682 -68.197 1.00 58.16 282 PRO A CA 1
ATOM 2185 C C . PRO A 1 282 ? 45.993 -0.263 -67.505 1.00 58.16 282 PRO A C 1
ATOM 2187 O O . PRO A 1 282 ? 46.658 0.136 -66.552 1.00 58.16 282 PRO A O 1
ATOM 2190 N N . ALA A 1 283 ? 46.050 -1.520 -67.957 1.00 52.03 283 ALA A N 1
ATOM 2191 C CA . ALA A 1 283 ? 47.114 -2.430 -67.553 1.00 52.03 283 ALA A CA 1
ATOM 2192 C C . ALA A 1 283 ? 48.439 -1.721 -67.832 1.00 52.03 283 ALA A C 1
ATOM 2194 O O . ALA A 1 283 ? 48.624 -1.250 -68.957 1.00 52.03 283 ALA A O 1
ATOM 2195 N N . ASP A 1 284 ? 49.281 -1.594 -66.804 1.00 46.69 284 ASP A N 1
ATOM 2196 C CA . ASP A 1 284 ? 50.582 -0.940 -66.886 1.00 46.69 284 ASP A CA 1
ATOM 2197 C C . ASP A 1 284 ? 51.245 -1.244 -68.232 1.00 46.69 284 ASP A C 1
ATOM 2199 O O . ASP A 1 284 ? 51.423 -2.404 -68.623 1.00 46.69 284 ASP A O 1
ATOM 2203 N N . ALA A 1 285 ? 51.553 -0.169 -68.962 1.00 40.78 285 ALA A N 1
ATOM 2204 C CA . ALA A 1 285 ? 52.479 -0.234 -70.072 1.00 40.78 285 ALA A CA 1
ATOM 2205 C C . ALA A 1 285 ? 53.762 -0.901 -69.548 1.00 40.78 285 ALA A C 1
ATOM 2207 O O . ALA A 1 285 ? 54.184 -0.578 -68.434 1.00 40.78 285 ALA A O 1
ATOM 2208 N N . PRO A 1 286 ? 54.342 -1.858 -70.293 1.00 41.44 286 PRO A N 1
ATOM 2209 C CA . PRO A 1 286 ? 55.541 -2.549 -69.848 1.00 41.44 286 PRO A CA 1
ATOM 2210 C C . PRO A 1 286 ? 56.603 -1.517 -69.479 1.00 41.44 286 PRO A C 1
ATOM 2212 O O . PRO A 1 286 ? 56.797 -0.553 -70.221 1.00 41.44 286 PRO A O 1
ATOM 2215 N N . GLU A 1 287 ? 57.248 -1.733 -68.330 1.00 46.03 287 GLU A N 1
ATOM 2216 C CA . GLU A 1 287 ? 58.488 -1.067 -67.945 1.00 46.03 287 GLU A CA 1
ATOM 2217 C C . GLU A 1 287 ? 59.384 -1.003 -69.187 1.00 46.03 287 GLU A C 1
ATOM 2219 O O . GLU A 1 287 ? 59.852 -2.034 -69.678 1.00 46.03 287 GLU A O 1
ATOM 2224 N N . GLU A 1 288 ? 59.566 0.198 -69.746 1.00 44.03 288 GLU A N 1
ATOM 2225 C CA . GLU A 1 288 ? 60.666 0.446 -70.666 1.00 44.03 288 GLU A CA 1
ATOM 2226 C C . GLU A 1 288 ? 61.936 0.296 -69.834 1.00 44.03 288 GLU A C 1
ATOM 2228 O O . GLU A 1 288 ? 62.403 1.214 -69.158 1.00 44.03 288 GLU A O 1
ATOM 2233 N N . ASP A 1 289 ? 62.422 -0.940 -69.847 1.00 46.06 289 ASP A N 1
ATOM 2234 C CA . ASP A 1 289 ? 63.779 -1.350 -69.566 1.00 46.06 289 ASP A CA 1
ATOM 2235 C C . ASP A 1 289 ? 64.712 -0.414 -70.341 1.00 46.06 289 ASP A C 1
ATOM 2237 O O . ASP A 1 289 ? 64.992 -0.598 -71.527 1.00 46.06 289 ASP A O 1
ATOM 2241 N N . MET A 1 290 ? 65.160 0.649 -69.673 1.00 51.03 290 MET A N 1
ATOM 2242 C CA . MET A 1 290 ? 66.278 1.481 -70.107 1.00 51.03 290 MET A CA 1
ATOM 2243 C C . MET A 1 290 ? 67.571 0.682 -69.892 1.00 51.03 290 MET A C 1
ATOM 2245 O O . MET A 1 290 ? 68.459 1.092 -69.145 1.00 51.03 290 MET A O 1
ATOM 2249 N N . SER A 1 291 ? 67.655 -0.485 -70.539 1.00 52.09 291 SER A N 1
ATOM 2250 C CA . SER A 1 291 ? 68.891 -1.221 -70.739 1.00 52.09 291 SER A CA 1
ATOM 2251 C C . SER A 1 291 ? 69.616 -0.600 -71.933 1.00 52.09 291 SER A C 1
ATOM 2253 O O . SER A 1 291 ? 69.114 -0.616 -73.056 1.00 52.09 291 SER A O 1
ATOM 2255 N N . ASP A 1 292 ? 70.800 -0.072 -71.649 1.00 52.72 292 ASP A N 1
ATOM 2256 C CA . ASP A 1 292 ? 71.986 -0.058 -72.502 1.00 52.72 292 ASP A CA 1
ATOM 2257 C C . ASP A 1 292 ? 71.888 0.528 -73.923 1.00 52.72 292 ASP A C 1
ATOM 2259 O O . ASP A 1 292 ? 71.367 -0.056 -74.872 1.00 52.72 292 ASP A O 1
ATOM 2263 N N . GLY A 1 293 ? 72.578 1.658 -74.099 1.00 42.38 293 GLY A N 1
ATOM 2264 C CA . GLY A 1 293 ? 72.852 2.274 -75.395 1.00 42.38 293 GLY A CA 1
ATOM 2265 C C . GLY A 1 293 ? 74.162 3.057 -75.401 1.00 42.38 293 GLY A C 1
ATOM 2266 O O . GLY A 1 293 ? 74.172 4.248 -75.697 1.00 42.38 293 GLY A O 1
ATOM 2267 N N . ASP A 1 294 ? 75.254 2.382 -75.041 1.00 51.97 294 ASP A N 1
ATOM 2268 C CA . ASP A 1 294 ? 76.642 2.794 -75.278 1.00 51.97 294 ASP A CA 1
ATOM 2269 C C . ASP A 1 294 ? 76.847 3.204 -76.754 1.00 51.97 294 ASP A C 1
ATOM 2271 O O . ASP A 1 294 ? 76.429 2.483 -77.667 1.00 51.97 294 ASP A O 1
ATOM 2275 N N . GLY A 1 295 ? 77.498 4.344 -77.023 1.00 51.25 295 GLY A N 1
ATOM 2276 C CA . GLY A 1 295 ? 77.515 4.876 -78.390 1.00 51.25 295 GLY A CA 1
ATOM 2277 C C . GLY A 1 295 ? 78.413 6.075 -78.706 1.00 51.25 295 GLY A C 1
ATOM 2278 O O . GLY A 1 295 ? 77.927 6.986 -79.361 1.00 51.25 295 GLY A O 1
ATOM 2279 N N . LYS A 1 296 ? 79.704 5.989 -78.345 1.00 45.50 296 LYS A N 1
ATOM 2280 C CA . LYS A 1 296 ? 80.881 6.714 -78.901 1.00 45.50 296 LYS A CA 1
ATOM 2281 C C . LYS A 1 296 ? 81.001 8.236 -78.761 1.00 45.50 296 LYS A C 1
ATOM 2283 O O . LYS A 1 296 ? 80.213 8.981 -79.375 1.00 45.50 296 LYS A O 1
#

Organism: NCBI:txid2528018

pLDDT: mean 80.02, std 22.6, range [38.03, 98.56]

Foldseek 3Di:
DDDDDDDDDDDDDDDDDDDDDDDDDDDDDDDPPPDPPPPPPDDDPDDDPDDDDDDPPPPPPPPPCPVPPPPPDDLVNLLVVLVVLLVVLVVLLVVLVVLLVVLVVVLVVLLVVLVVQLVVLVVQLVVLVVVLCCCVPPVLVVLLVVLVVQLVVLVVQLVVLVVVLVVLVVVLVVPVDDPCSVVVSVVSVVSNVVSVVSNVVSVVVSCCVNVPVSVVVSVVSVVSSVVSVVVSVVSVVVSVVVSVVSVVSSVVSVVSSVVSVVSSVVSVVSSVVSVVVVVPPPDDDPPPPPPDDDDD

Radius of gyration: 48.91 Å; chains: 1; bounding box: 123×46×149 Å

Sequence (296 aa):
MKALLIPAAAALLLTAGACQSTGNADLRPTLLQSRAVEAAATLGQEDSEDQEDGPSDEGVPAESSDGEADESKSPREWLDDAIEAKVLSDQERAYKEAEVEIARLEREAEEIEINESLRQKREALKAAREDLVRFEERESPLERRKAGLSLEKAREQLLKAETDLLNMREIMDEEAEAGAKDEIIRRYEKSFEFAQENLAIETEEMAIEVESNLPAELLELAGAVRAAEAELQAEEIRAAKKRAESELAATKARHELDQAKRDQKKAKEAVAKARKKLESAPADAPEEDMSDGDGK